Protein AF-A0A7J3S9F3-F1 (afdb_monomer_lite)

Radius of gyration: 31.84 Å; chains: 1; bounding box: 98×36×83 Å

Foldseek 3Di:
DDPVVVVVVVVVVVVVVVVVCCVVPVCCQVPLQVVLLVVLVPDDQDFDLVVLLVLLVCCQDPGSSVNNSLNSLLVLLVVLLVVLLVVLLVVLLVVLVVLLVVQLPDQDDLLLLLLQQLQVVLCVVQVVVVVVDDPPPPPPDDDPSRVSSVVSSVVCSVVSVVSSVVRVPSVVRSVVSVVLSVVVSVCVVVVHPDDPVVPPGPSSVVSCVVVPVRDRDDRDPSVVLSVLLSVCCNPPNDSVLSSLQSLLSHPDPCNSVSVVVSSVVSVVVVD

Structure (mmCIF, N/CA/C/O backbone):
data_AF-A0A7J3S9F3-F1
#
_entry.id   AF-A0A7J3S9F3-F1
#
loop_
_atom_site.group_PDB
_atom_site.id
_atom_site.type_symbol
_atom_site.label_atom_id
_atom_site.label_alt_id
_atom_site.label_comp_id
_atom_site.label_asym_id
_atom_site.label_entity_id
_atom_site.label_seq_id
_atom_site.pdbx_PDB_ins_code
_atom_site.Cartn_x
_atom_site.Cartn_y
_atom_site.Cartn_z
_atom_site.occupancy
_atom_site.B_iso_or_equiv
_atom_site.auth_seq_id
_atom_site.auth_comp_id
_atom_site.auth_asym_id
_atom_site.auth_atom_id
_atom_site.pdbx_PDB_model_num
ATOM 1 N N . MET A 1 1 ? 61.342 -3.973 -39.142 1.00 57.28 1 MET A N 1
ATOM 2 C CA . MET A 1 1 ? 59.878 -4.147 -39.068 1.00 57.28 1 MET A CA 1
ATOM 3 C C . MET A 1 1 ? 59.453 -4.796 -40.369 1.00 57.28 1 MET A C 1
ATOM 5 O O . MET A 1 1 ? 59.611 -4.178 -41.417 1.00 57.28 1 MET A O 1
ATOM 9 N N . ASN A 1 2 ? 59.103 -6.080 -40.327 1.00 72.69 2 ASN A N 1
ATOM 10 C CA . ASN A 1 2 ? 58.886 -6.876 -41.535 1.00 72.69 2 ASN A CA 1
ATOM 11 C C . ASN A 1 2 ? 57.510 -6.549 -42.128 1.00 72.69 2 ASN A C 1
ATOM 13 O O . ASN A 1 2 ? 56.527 -6.462 -41.398 1.00 72.69 2 ASN A O 1
ATOM 17 N N . ILE A 1 3 ? 57.411 -6.403 -43.452 1.00 71.81 3 ILE A N 1
ATOM 18 C CA . ILE A 1 3 ? 56.139 -6.113 -44.148 1.00 71.81 3 ILE A CA 1
ATOM 19 C C . ILE A 1 3 ? 55.057 -7.150 -43.781 1.00 71.81 3 ILE A C 1
ATOM 21 O O . ILE A 1 3 ? 53.885 -6.809 -43.641 1.00 71.81 3 ILE A O 1
ATOM 25 N N . GLN A 1 4 ? 55.462 -8.398 -43.526 1.00 73.25 4 GLN A N 1
ATOM 26 C CA . GLN A 1 4 ? 54.585 -9.472 -43.051 1.00 73.25 4 GLN A CA 1
ATOM 27 C C . GLN A 1 4 ? 53.972 -9.211 -41.663 1.00 73.25 4 GLN A C 1
ATOM 29 O O . GLN A 1 4 ? 52.810 -9.545 -41.451 1.00 73.25 4 GLN A O 1
ATOM 34 N N . GLU A 1 5 ? 54.700 -8.580 -40.737 1.00 72.44 5 GLU A N 1
ATOM 35 C CA . GLU A 1 5 ? 54.183 -8.243 -39.400 1.00 72.44 5 GLU A CA 1
ATOM 36 C C . GLU A 1 5 ? 53.122 -7.139 -39.485 1.00 72.44 5 GLU A C 1
ATOM 38 O O . GLU A 1 5 ? 52.083 -7.219 -38.834 1.00 72.44 5 GLU A O 1
ATOM 43 N N . ILE A 1 6 ? 53.338 -6.143 -40.350 1.00 74.88 6 ILE A N 1
ATOM 44 C CA . ILE A 1 6 ? 52.392 -5.038 -40.577 1.00 74.88 6 ILE A CA 1
ATOM 45 C C . ILE A 1 6 ? 51.094 -5.556 -41.213 1.00 74.88 6 ILE A C 1
ATOM 47 O O . ILE A 1 6 ? 49.998 -5.163 -40.800 1.00 74.88 6 ILE A O 1
ATOM 51 N N . ILE A 1 7 ? 51.204 -6.464 -42.190 1.00 80.38 7 ILE A N 1
ATOM 52 C CA . ILE A 1 7 ? 50.045 -7.093 -42.835 1.00 80.38 7 ILE A CA 1
ATOM 53 C C . ILE A 1 7 ? 49.267 -7.934 -41.821 1.00 80.38 7 ILE A C 1
ATOM 55 O O . ILE A 1 7 ? 48.052 -7.781 -41.736 1.00 80.38 7 ILE A O 1
ATOM 59 N N . LEU A 1 8 ? 49.941 -8.765 -41.018 1.00 83.94 8 LEU A N 1
ATOM 60 C CA . LEU A 1 8 ? 49.288 -9.616 -40.020 1.00 83.94 8 LEU A CA 1
ATOM 61 C C . LEU A 1 8 ? 48.533 -8.791 -38.968 1.00 83.94 8 LEU A C 1
ATOM 63 O O . LEU A 1 8 ? 47.372 -9.078 -38.689 1.00 83.94 8 LEU A O 1
ATOM 67 N N . ILE A 1 9 ? 49.154 -7.736 -38.431 1.00 83.50 9 ILE A N 1
ATOM 68 C CA . ILE A 1 9 ? 48.518 -6.841 -37.451 1.00 83.50 9 ILE A CA 1
ATOM 69 C C . ILE A 1 9 ? 47.287 -6.157 -38.058 1.00 83.50 9 ILE A C 1
ATOM 71 O O . ILE A 1 9 ? 46.238 -6.083 -37.416 1.00 83.50 9 ILE A O 1
ATOM 75 N N . SER A 1 10 ? 47.387 -5.704 -39.309 1.00 81.44 10 SER A N 1
ATOM 76 C CA . SER A 1 10 ? 46.268 -5.070 -40.014 1.00 81.44 10 SER A CA 1
ATOM 77 C C . SER A 1 10 ? 45.119 -6.053 -40.243 1.00 81.44 10 SER A C 1
ATOM 79 O O . SER A 1 10 ? 43.963 -5.707 -40.018 1.00 81.44 10 SER A O 1
ATOM 81 N N . LEU A 1 11 ? 45.426 -7.297 -40.620 1.00 86.88 11 LEU A N 1
ATOM 82 C CA . LEU A 1 11 ? 44.441 -8.355 -40.859 1.00 86.88 11 LEU A CA 1
ATOM 83 C C . LEU A 1 11 ? 43.731 -8.774 -39.567 1.00 86.88 11 LEU A C 1
ATOM 85 O O . LEU A 1 11 ? 42.512 -8.937 -39.565 1.00 86.88 11 LEU A O 1
ATOM 89 N N . VAL A 1 12 ? 44.467 -8.882 -38.457 1.00 86.31 12 VAL A N 1
ATOM 90 C CA . VAL A 1 12 ? 43.897 -9.149 -37.128 1.00 86.31 12 VAL A CA 1
ATOM 91 C C . VAL A 1 12 ? 42.995 -7.996 -36.689 1.00 86.31 12 VAL A C 1
ATOM 93 O O . VAL A 1 12 ? 41.853 -8.240 -36.311 1.00 86.31 12 VAL A O 1
ATOM 96 N N . SER A 1 13 ? 43.453 -6.746 -36.803 1.00 85.56 13 SER A N 1
ATOM 97 C CA . SER A 1 13 ? 42.652 -5.561 -36.457 1.00 85.56 13 SER A CA 1
ATOM 98 C C . SER A 1 13 ? 41.355 -5.484 -37.271 1.00 85.56 13 SER A C 1
ATOM 100 O O . SER A 1 13 ? 40.272 -5.281 -36.720 1.00 85.56 13 SER A O 1
ATOM 102 N N . LEU A 1 14 ? 41.440 -5.737 -38.579 1.00 88.06 14 LEU A N 1
ATOM 103 C CA . LEU A 1 14 ? 40.296 -5.707 -39.488 1.00 88.06 14 LEU A CA 1
ATOM 104 C C . LEU A 1 14 ? 39.321 -6.861 -39.203 1.00 88.06 14 LEU A C 1
ATOM 106 O O . LEU A 1 14 ? 38.111 -6.651 -39.181 1.00 88.06 14 LEU A O 1
ATOM 110 N N . SER A 1 15 ? 39.834 -8.050 -38.875 1.00 86.19 15 SER A N 1
ATOM 111 C CA . SER A 1 15 ? 39.018 -9.200 -38.456 1.00 86.19 15 SER A CA 1
ATOM 112 C C . SER A 1 15 ? 38.293 -8.931 -37.136 1.00 86.19 15 SER A C 1
ATOM 114 O O . SER A 1 15 ? 37.092 -9.166 -37.036 1.00 86.19 15 SER A O 1
ATOM 116 N N . VAL A 1 16 ? 38.992 -8.383 -36.135 1.00 86.75 16 VAL A N 1
ATOM 117 C CA . VAL A 1 16 ? 38.396 -7.991 -34.848 1.00 86.75 16 VAL A CA 1
ATOM 118 C C . VAL A 1 16 ? 37.341 -6.906 -35.052 1.00 86.75 16 VAL A C 1
ATOM 120 O O . VAL A 1 16 ? 36.275 -6.987 -34.452 1.00 86.75 16 VAL A O 1
ATOM 123 N N . SER A 1 17 ? 37.584 -5.933 -35.934 1.00 85.94 17 SER A N 1
ATOM 124 C CA . SER A 1 17 ? 36.614 -4.884 -36.265 1.00 85.94 17 SER A CA 1
ATOM 125 C C . SER A 1 17 ? 35.352 -5.446 -36.929 1.00 85.94 17 SER A C 1
ATOM 127 O O . SER A 1 17 ? 34.246 -5.092 -36.523 1.00 85.94 17 SER A O 1
ATOM 129 N N . ILE A 1 18 ? 35.493 -6.376 -37.881 1.00 84.88 18 ILE A N 1
ATOM 130 C CA . ILE A 1 18 ? 34.358 -7.052 -38.531 1.00 84.88 18 ILE A CA 1
ATOM 131 C C . ILE A 1 18 ? 33.569 -7.889 -37.521 1.00 84.88 18 ILE A C 1
ATOM 133 O O . ILE A 1 18 ? 32.341 -7.808 -37.484 1.00 84.88 18 ILE A O 1
ATOM 137 N N . ILE A 1 19 ? 34.256 -8.667 -36.679 1.00 85.38 19 ILE A N 1
ATOM 138 C CA . ILE A 1 19 ? 33.619 -9.476 -35.633 1.00 85.38 19 ILE A CA 1
ATOM 139 C C . ILE A 1 19 ? 32.889 -8.568 -34.641 1.00 85.38 19 ILE A C 1
ATOM 141 O O . ILE A 1 19 ? 31.734 -8.823 -34.316 1.00 85.38 19 ILE A O 1
ATOM 145 N N . PHE A 1 20 ? 33.518 -7.478 -34.204 1.00 82.81 20 PHE A N 1
ATOM 146 C CA . PHE A 1 20 ? 32.900 -6.499 -33.315 1.00 82.81 20 PHE A CA 1
ATOM 147 C C . PHE A 1 20 ? 31.665 -5.853 -33.953 1.00 82.81 20 PHE A C 1
ATOM 149 O O . PHE A 1 20 ? 30.623 -5.744 -33.314 1.00 82.81 20 PHE A O 1
ATOM 156 N N . TRP A 1 21 ? 31.740 -5.486 -35.233 1.00 81.81 21 TRP A N 1
ATOM 157 C CA . TRP A 1 21 ? 30.604 -4.939 -35.969 1.00 81.81 21 TRP A CA 1
ATOM 158 C C . TRP A 1 21 ? 29.444 -5.942 -36.070 1.00 81.81 21 TRP A C 1
ATOM 160 O O . TRP A 1 21 ? 28.303 -5.581 -35.786 1.00 81.81 21 TRP A O 1
ATOM 17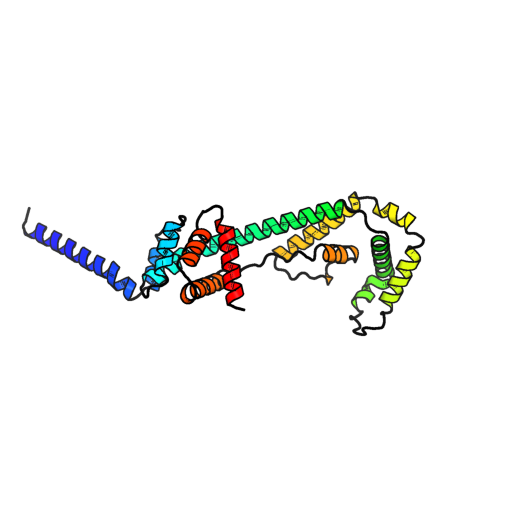0 N N . LEU A 1 22 ? 29.728 -7.213 -36.377 1.00 76.19 22 LEU A N 1
ATOM 171 C CA . LEU A 1 22 ? 28.748 -8.308 -36.368 1.00 76.19 22 LEU A CA 1
ATOM 172 C C . LEU A 1 22 ? 28.094 -8.482 -34.987 1.00 76.19 22 LEU A C 1
ATOM 174 O O . LEU A 1 22 ? 26.868 -8.557 -34.887 1.00 76.19 22 LEU A O 1
ATOM 178 N N . LEU A 1 23 ? 28.900 -8.495 -33.923 1.00 76.31 23 LEU A N 1
ATOM 179 C CA . LEU A 1 23 ? 28.426 -8.622 -32.542 1.00 76.31 23 LEU A CA 1
ATOM 180 C C . LEU A 1 23 ? 27.531 -7.443 -32.125 1.00 76.31 23 LEU A C 1
ATOM 182 O O . LEU A 1 23 ? 26.544 -7.653 -31.427 1.00 76.31 23 LEU A O 1
ATOM 186 N N . VAL A 1 24 ? 27.846 -6.216 -32.549 1.00 73.00 24 VAL A N 1
ATOM 187 C CA . VAL A 1 24 ? 27.129 -5.001 -32.120 1.00 73.00 24 VAL A CA 1
ATOM 188 C C . VAL A 1 24 ? 25.906 -4.693 -32.988 1.00 73.00 24 VAL A C 1
ATOM 190 O O . VAL A 1 24 ? 24.920 -4.162 -32.479 1.00 73.00 24 VAL A O 1
ATOM 193 N N . MET A 1 25 ? 25.936 -5.012 -34.284 1.00 71.31 25 MET A N 1
ATOM 194 C CA . MET A 1 25 ? 24.876 -4.620 -35.224 1.00 71.31 25 MET A CA 1
ATOM 195 C C . MET A 1 25 ? 23.922 -5.762 -35.575 1.00 71.31 25 MET A C 1
ATOM 197 O O . MET A 1 25 ? 22.727 -5.519 -35.729 1.00 71.31 25 MET A O 1
ATOM 201 N N . ILE A 1 26 ? 24.419 -6.997 -35.697 1.00 73.69 26 ILE A N 1
ATOM 202 C CA . ILE A 1 26 ? 23.625 -8.123 -36.215 1.00 73.69 26 ILE A CA 1
ATOM 203 C C . ILE A 1 26 ? 23.010 -8.940 -35.077 1.00 73.69 26 ILE A C 1
ATOM 205 O O . ILE A 1 26 ? 21.818 -9.244 -35.125 1.00 73.69 26 ILE A O 1
ATOM 209 N N . ILE A 1 27 ? 23.770 -9.242 -34.020 1.00 75.44 27 ILE A N 1
ATOM 210 C CA . ILE A 1 27 ? 23.250 -10.043 -32.898 1.00 75.44 27 ILE A CA 1
ATOM 211 C C . ILE A 1 27 ? 22.060 -9.375 -32.193 1.00 75.44 27 ILE A C 1
ATOM 213 O O . ILE A 1 27 ? 21.059 -10.065 -32.004 1.00 75.44 27 ILE A O 1
ATOM 217 N N . PRO A 1 28 ? 22.067 -8.066 -31.869 1.00 74.56 28 PRO A N 1
ATOM 218 C CA . PRO A 1 28 ? 20.896 -7.428 -31.267 1.00 74.56 28 PRO A CA 1
ATOM 219 C C . PRO A 1 28 ? 19.682 -7.387 -32.201 1.00 74.56 28 PRO A C 1
ATOM 221 O O . PRO A 1 28 ? 18.557 -7.317 -31.725 1.00 74.56 28 PRO A O 1
ATOM 224 N N . GLY A 1 29 ? 19.886 -7.444 -33.521 1.00 73.44 29 GLY A N 1
ATOM 225 C CA . GLY A 1 29 ? 18.797 -7.559 -34.491 1.00 73.44 29 GLY A CA 1
ATOM 226 C C . GLY A 1 29 ? 18.171 -8.957 -34.530 1.00 73.44 29 GLY A C 1
ATOM 227 O O . GLY A 1 29 ? 16.954 -9.071 -34.638 1.00 73.44 29 GLY A O 1
ATOM 228 N N . LEU A 1 30 ? 18.987 -10.011 -34.414 1.00 76.44 30 LEU A N 1
ATOM 229 C CA . LEU A 1 30 ? 18.537 -11.410 -34.458 1.00 76.44 30 LEU A CA 1
ATOM 230 C C . LEU A 1 30 ? 18.005 -11.918 -33.108 1.00 76.44 30 LEU A C 1
ATOM 232 O O . LEU A 1 30 ? 17.049 -12.688 -33.078 1.00 76.44 30 LEU A O 1
ATOM 236 N N . PHE A 1 31 ? 18.600 -11.469 -32.000 1.00 79.88 31 PHE A N 1
ATOM 237 C CA . PHE A 1 31 ? 18.271 -11.877 -30.629 1.00 79.88 31 PHE A CA 1
ATOM 238 C C . PHE A 1 31 ? 18.079 -10.646 -29.727 1.00 79.88 31 PHE A C 1
ATOM 240 O O . PHE A 1 31 ? 18.867 -10.396 -28.807 1.00 79.88 31 PHE A O 1
ATOM 247 N N . PRO A 1 32 ? 17.055 -9.816 -30.001 1.00 78.88 32 PRO A N 1
ATOM 248 C CA . PRO A 1 32 ? 16.896 -8.516 -29.356 1.00 78.88 32 PRO A CA 1
ATOM 249 C C . PRO A 1 32 ? 16.637 -8.608 -27.850 1.00 78.88 32 PRO A C 1
ATOM 251 O O . PRO A 1 32 ? 17.067 -7.726 -27.110 1.00 78.88 32 PRO A O 1
ATOM 254 N N . ARG A 1 33 ? 15.969 -9.667 -27.375 1.00 79.50 33 ARG A N 1
ATOM 255 C CA . ARG A 1 33 ? 15.665 -9.854 -25.946 1.00 79.50 33 ARG A CA 1
ATOM 256 C C . ARG A 1 33 ? 16.890 -10.307 -25.160 1.00 79.50 33 ARG A C 1
ATOM 258 O O . ARG A 1 33 ? 17.160 -9.788 -24.081 1.00 79.50 33 ARG A O 1
ATOM 265 N N . GLU A 1 34 ? 17.643 -11.252 -25.704 1.00 81.19 34 GLU A N 1
ATOM 266 C CA . GLU A 1 34 ? 18.842 -11.814 -25.088 1.00 81.19 34 GLU A CA 1
ATOM 267 C C . GLU A 1 34 ? 19.957 -10.768 -25.034 1.00 81.19 34 GLU A C 1
ATOM 269 O O . GLU A 1 34 ? 20.578 -10.583 -23.987 1.00 81.19 34 GLU A O 1
ATOM 274 N N . ALA A 1 35 ? 20.155 -10.023 -26.129 1.00 78.44 35 ALA A N 1
ATOM 275 C CA . ALA A 1 35 ? 21.104 -8.916 -26.176 1.00 78.44 35 ALA A CA 1
ATOM 276 C C . ALA A 1 35 ? 20.717 -7.794 -25.199 1.00 78.44 35 ALA A C 1
ATOM 278 O O . ALA A 1 35 ? 21.578 -7.281 -24.487 1.00 78.44 35 ALA A O 1
ATOM 279 N N . ALA A 1 36 ? 19.428 -7.444 -25.120 1.00 80.31 36 ALA A N 1
ATOM 280 C CA . ALA A 1 36 ? 18.924 -6.457 -24.169 1.00 80.31 36 ALA A CA 1
ATOM 281 C C . ALA A 1 36 ? 19.193 -6.858 -22.714 1.00 80.31 36 ALA A C 1
ATOM 283 O O . ALA A 1 36 ? 19.744 -6.056 -21.966 1.00 80.31 36 ALA A O 1
ATOM 284 N N . ARG A 1 37 ? 18.867 -8.101 -22.339 1.00 80.62 37 ARG A N 1
ATOM 285 C CA . ARG A 1 37 ? 19.085 -8.621 -20.982 1.00 80.62 37 ARG A CA 1
ATOM 286 C C . ARG A 1 37 ? 20.568 -8.671 -20.608 1.00 80.62 37 ARG A C 1
ATOM 288 O O . ARG A 1 37 ? 20.934 -8.377 -19.475 1.00 80.62 37 ARG A O 1
ATOM 295 N N . LEU A 1 38 ? 21.429 -9.059 -21.547 1.00 79.50 38 LEU A N 1
ATOM 296 C CA . LEU A 1 38 ? 22.869 -9.119 -21.300 1.00 79.50 38 LEU A CA 1
ATOM 297 C C . LEU A 1 38 ? 23.461 -7.713 -21.152 1.00 79.50 38 LEU A C 1
ATOM 299 O O . LEU A 1 38 ? 24.257 -7.477 -20.253 1.00 79.50 38 LEU A O 1
ATOM 303 N N . LEU A 1 39 ? 23.048 -6.764 -21.995 1.00 78.81 39 LEU A N 1
ATOM 304 C CA . LEU A 1 39 ? 23.514 -5.379 -21.921 1.00 78.81 39 LEU A CA 1
ATOM 305 C C . LEU A 1 39 ? 22.970 -4.631 -20.700 1.00 78.81 39 LEU A C 1
ATOM 307 O O . LEU A 1 39 ? 23.687 -3.794 -20.153 1.00 78.81 39 LEU A O 1
ATOM 311 N N . SER A 1 40 ? 21.735 -4.909 -20.272 1.00 78.94 40 SER A N 1
ATOM 312 C CA . SER A 1 40 ? 21.166 -4.290 -19.072 1.00 78.94 40 SER A CA 1
ATOM 313 C C . SER A 1 40 ? 21.928 -4.702 -17.816 1.00 78.94 40 SER A C 1
ATOM 315 O O . SER A 1 40 ? 22.181 -3.852 -16.976 1.00 78.94 40 SER A O 1
ATOM 317 N N . TYR A 1 41 ? 22.397 -5.952 -17.743 1.00 76.12 41 TYR A N 1
ATOM 318 C CA . TYR A 1 41 ? 23.185 -6.460 -16.616 1.00 76.12 41 TYR A CA 1
ATOM 319 C C . TYR A 1 41 ? 24.475 -5.664 -16.345 1.00 76.12 41 TYR A C 1
ATOM 321 O O . TYR A 1 41 ? 24.903 -5.540 -15.202 1.00 76.12 41 TYR A O 1
ATOM 329 N N . PHE A 1 42 ? 25.109 -5.114 -17.386 1.00 74.31 42 PHE A N 1
ATOM 330 C CA . PHE A 1 42 ? 26.349 -4.337 -17.250 1.00 74.31 42 PHE A CA 1
ATOM 331 C C . PHE A 1 42 ? 26.121 -2.836 -17.064 1.00 74.31 42 PHE A C 1
ATOM 333 O O . PHE A 1 42 ? 27.084 -2.087 -16.879 1.00 74.31 42 PHE A O 1
ATOM 340 N N . LYS A 1 43 ? 24.875 -2.369 -17.152 1.00 76.94 43 LYS A N 1
ATOM 341 C CA . LYS A 1 43 ? 24.545 -0.959 -16.976 1.00 76.94 43 LYS A CA 1
ATOM 342 C C . LYS A 1 43 ? 24.108 -0.692 -15.544 1.00 76.94 43 LYS A C 1
ATOM 344 O O . LYS A 1 43 ? 23.400 -1.482 -14.936 1.00 76.94 43 LYS A O 1
ATOM 349 N N . ARG A 1 44 ? 24.517 0.467 -15.028 1.00 81.31 44 ARG A N 1
ATOM 350 C CA . ARG A 1 44 ? 23.968 1.000 -13.782 1.00 81.31 44 ARG A CA 1
ATOM 351 C C . ARG A 1 44 ? 22.493 1.343 -13.990 1.00 81.31 44 ARG A C 1
ATOM 353 O O . ARG A 1 44 ? 22.110 1.782 -15.076 1.00 81.31 44 ARG A O 1
ATOM 360 N N . GLU A 1 45 ? 21.699 1.181 -12.939 1.00 81.31 45 GLU A N 1
ATOM 361 C CA . GLU A 1 45 ? 20.325 1.665 -12.926 1.00 81.31 45 GLU A CA 1
ATOM 362 C C . GLU A 1 45 ? 20.265 3.189 -13.128 1.00 81.31 45 GLU A C 1
ATOM 364 O O . GLU A 1 45 ? 21.008 3.928 -12.471 1.00 81.31 45 GLU A O 1
ATOM 369 N N . PRO A 1 46 ? 19.397 3.674 -14.030 1.00 84.31 46 PRO A N 1
ATOM 370 C CA . PRO A 1 46 ? 19.282 5.096 -14.303 1.00 84.31 46 PRO A CA 1
ATOM 371 C C . PRO A 1 46 ? 18.575 5.807 -13.141 1.00 84.31 46 PRO A C 1
ATOM 373 O O . PRO A 1 46 ? 17.522 5.374 -12.667 1.00 84.31 46 PRO A O 1
ATOM 376 N N . GLU A 1 47 ? 19.136 6.932 -12.700 1.00 85.50 47 GLU A N 1
ATOM 377 C CA . GLU A 1 47 ? 18.592 7.729 -11.589 1.00 85.50 47 GLU A CA 1
ATOM 378 C C . GLU A 1 47 ? 18.133 9.122 -12.022 1.00 85.50 47 GLU A C 1
ATOM 380 O O . GLU A 1 47 ? 17.215 9.675 -11.413 1.00 85.50 47 GLU A O 1
ATOM 385 N N . ASP A 1 48 ? 18.752 9.683 -13.062 1.00 88.94 48 ASP A N 1
ATOM 386 C CA . ASP A 1 48 ? 18.462 11.028 -13.542 1.00 88.94 48 ASP A CA 1
ATOM 387 C C . ASP A 1 48 ? 17.190 11.052 -14.417 1.00 88.94 48 ASP A C 1
ATOM 389 O O . ASP A 1 48 ? 17.044 10.220 -15.318 1.00 88.94 48 ASP A O 1
ATOM 393 N N . PRO A 1 49 ? 16.260 12.006 -14.207 1.00 87.75 49 PRO A N 1
ATOM 394 C CA . PRO A 1 49 ? 15.046 12.101 -15.011 1.00 87.75 49 PRO A CA 1
ATOM 395 C C . PRO A 1 49 ? 15.299 12.229 -16.521 1.00 87.75 49 PRO A C 1
ATOM 397 O O . PRO A 1 49 ? 14.534 11.671 -17.303 1.00 87.75 49 PRO A O 1
ATOM 400 N N . PHE A 1 50 ? 16.346 12.932 -16.965 1.00 87.88 50 PHE A N 1
ATOM 401 C CA . PHE A 1 50 ? 16.625 13.087 -18.397 1.00 87.88 50 PHE A CA 1
ATOM 402 C C . PHE A 1 50 ? 17.231 11.818 -18.997 1.00 87.88 50 PHE A C 1
ATOM 404 O O . PHE A 1 50 ? 16.890 11.450 -20.124 1.00 87.88 50 PHE A O 1
ATOM 411 N N . GLU A 1 51 ? 18.075 11.111 -18.241 1.00 88.31 51 GLU A N 1
ATOM 412 C CA . GLU A 1 51 ? 18.560 9.782 -18.626 1.00 88.31 51 GLU A CA 1
ATOM 413 C C . GLU A 1 51 ? 17.393 8.800 -18.792 1.00 88.31 51 GLU A C 1
ATOM 415 O O . GLU A 1 51 ? 17.271 8.138 -19.827 1.00 88.31 51 GLU A O 1
ATOM 420 N N . ILE A 1 52 ? 16.481 8.759 -17.819 1.00 89.81 52 ILE A N 1
ATOM 421 C CA . ILE A 1 52 ? 15.303 7.890 -17.870 1.00 89.81 52 ILE A CA 1
ATOM 422 C C . ILE A 1 52 ? 14.381 8.287 -19.028 1.00 89.81 52 ILE A C 1
ATOM 424 O O . ILE A 1 52 ? 13.908 7.411 -19.750 1.00 89.81 52 ILE A O 1
ATOM 428 N N . ALA A 1 53 ? 14.155 9.583 -19.263 1.00 87.31 53 ALA A N 1
ATOM 429 C CA . ALA A 1 53 ? 13.358 10.060 -20.394 1.00 87.31 53 ALA A CA 1
ATOM 430 C C . ALA A 1 53 ? 13.969 9.640 -21.742 1.00 87.31 53 ALA A C 1
ATOM 432 O O . ALA A 1 53 ? 13.256 9.194 -22.644 1.00 87.31 53 ALA A O 1
ATOM 433 N N . SER A 1 54 ? 15.298 9.712 -21.866 1.00 86.88 54 SER A N 1
ATOM 434 C CA . SER A 1 54 ? 16.025 9.222 -23.040 1.00 86.88 54 SER A CA 1
ATOM 435 C C . SER A 1 54 ? 15.811 7.721 -23.245 1.00 86.88 54 SER A C 1
ATOM 437 O O . SER A 1 54 ? 15.509 7.293 -24.361 1.00 86.88 54 SER A O 1
ATOM 439 N N . ILE A 1 55 ? 15.871 6.921 -22.175 1.00 87.31 55 ILE A N 1
ATOM 440 C CA . ILE A 1 55 ? 15.596 5.477 -22.229 1.00 87.31 55 ILE A CA 1
ATOM 441 C C . ILE A 1 55 ? 14.141 5.210 -22.647 1.00 87.31 55 ILE A C 1
ATOM 443 O O . ILE A 1 55 ? 13.895 4.414 -23.553 1.00 87.31 55 ILE A O 1
ATOM 447 N N . LEU A 1 56 ? 13.183 5.914 -22.043 1.00 87.06 56 LEU A N 1
ATOM 448 C CA . LEU A 1 56 ? 11.754 5.806 -22.346 1.00 87.06 56 LEU A CA 1
ATOM 449 C C . LEU A 1 56 ? 11.429 6.157 -23.804 1.00 87.06 56 LEU A C 1
ATOM 451 O O . LEU A 1 56 ? 10.556 5.527 -24.398 1.00 87.06 56 LEU A O 1
ATOM 455 N N . SER A 1 57 ? 12.164 7.087 -24.421 1.00 84.81 57 SER A N 1
ATOM 456 C CA . SER A 1 57 ? 11.983 7.450 -25.836 1.00 84.81 57 SER A CA 1
ATOM 457 C C . SER A 1 57 ? 12.231 6.287 -26.813 1.00 84.81 57 SER A C 1
ATOM 459 O O . SER A 1 57 ? 11.774 6.323 -27.959 1.00 84.81 57 SER A O 1
ATOM 461 N N . TYR A 1 58 ? 12.933 5.233 -26.379 1.00 84.50 58 TYR A N 1
ATOM 462 C CA . TYR A 1 58 ? 13.139 4.027 -27.181 1.00 84.50 58 TYR A CA 1
ATOM 463 C C . TYR A 1 58 ? 11.951 3.058 -27.143 1.00 84.50 58 TYR A C 1
ATOM 465 O O . TYR A 1 58 ? 11.915 2.154 -27.975 1.00 84.50 58 TYR A O 1
ATOM 473 N N . LEU A 1 59 ? 10.973 3.237 -26.244 1.00 81.00 59 LEU A N 1
ATOM 474 C CA . LEU A 1 59 ? 9.806 2.351 -26.151 1.00 81.00 59 LEU A CA 1
ATOM 475 C C . LEU A 1 59 ? 8.910 2.413 -27.395 1.00 81.00 59 LEU A C 1
ATOM 477 O O . LEU A 1 59 ? 8.379 1.386 -27.802 1.00 81.00 59 LEU A O 1
ATOM 481 N N . GLY A 1 60 ? 8.789 3.586 -28.024 1.00 69.31 60 GLY A N 1
ATOM 482 C CA . GLY A 1 60 ? 7.978 3.791 -29.231 1.00 69.31 60 GLY A CA 1
ATOM 483 C C . GLY A 1 60 ? 8.668 3.420 -30.548 1.00 69.31 60 GLY A C 1
ATOM 484 O O . GLY A 1 60 ? 8.168 3.773 -31.611 1.00 69.31 60 GLY A O 1
ATOM 485 N N . ARG A 1 61 ? 9.846 2.778 -30.515 1.00 70.88 61 ARG A N 1
ATOM 486 C CA . ARG A 1 61 ? 10.594 2.398 -31.725 1.00 70.88 61 ARG A CA 1
ATOM 487 C C . ARG A 1 61 ? 10.555 0.885 -31.936 1.00 70.88 61 ARG A C 1
ATOM 489 O O . ARG A 1 61 ? 10.870 0.134 -31.019 1.00 70.88 61 ARG A O 1
ATOM 496 N N . ASP A 1 62 ? 10.312 0.442 -33.168 1.00 67.00 62 ASP A N 1
ATOM 497 C CA . ASP A 1 62 ? 10.428 -0.970 -33.570 1.00 67.00 62 ASP A CA 1
ATOM 498 C C . ASP A 1 62 ? 11.895 -1.373 -33.769 1.00 67.00 62 ASP A C 1
ATOM 500 O O . ASP A 1 62 ? 12.370 -1.650 -34.870 1.00 67.00 62 ASP A O 1
ATOM 504 N N . ASN A 1 63 ? 12.670 -1.339 -32.687 1.00 74.56 63 ASN A N 1
ATOM 505 C CA . ASN A 1 63 ? 14.063 -1.757 -32.696 1.00 74.56 63 ASN A CA 1
ATOM 506 C C . ASN A 1 63 ? 14.432 -2.515 -31.417 1.00 74.56 63 ASN A C 1
ATOM 508 O O . ASN A 1 63 ? 13.734 -2.481 -30.407 1.00 74.56 63 ASN A O 1
ATOM 512 N N . TRP A 1 64 ? 15.589 -3.174 -31.439 1.00 79.00 64 TRP A N 1
ATOM 513 C CA . TRP A 1 64 ? 16.107 -3.909 -30.283 1.00 79.00 64 TRP A CA 1
ATOM 514 C C . TRP A 1 64 ? 16.295 -3.026 -29.033 1.00 79.00 64 TRP A C 1
ATOM 516 O O . TRP A 1 64 ? 16.259 -3.525 -27.908 1.00 79.00 64 TRP A O 1
ATOM 526 N N . ARG A 1 65 ? 16.442 -1.701 -29.206 1.00 82.00 65 ARG A N 1
ATOM 527 C CA . ARG A 1 65 ? 16.588 -0.747 -28.095 1.00 82.00 65 ARG A CA 1
ATOM 528 C C . ARG A 1 65 ? 15.311 -0.625 -27.267 1.00 82.00 65 ARG A C 1
ATOM 530 O O . ARG A 1 65 ? 15.420 -0.310 -26.087 1.00 82.00 65 ARG A O 1
ATOM 537 N N . ARG A 1 66 ? 14.137 -0.938 -27.831 1.00 85.38 66 ARG A N 1
ATOM 538 C CA . ARG A 1 66 ? 12.882 -1.075 -27.074 1.00 85.38 66 ARG A CA 1
ATOM 539 C C . ARG A 1 66 ? 13.005 -2.141 -25.988 1.00 85.38 66 ARG A C 1
ATOM 541 O O . ARG A 1 66 ? 12.671 -1.882 -24.839 1.00 85.38 66 ARG A O 1
ATOM 548 N N . PHE A 1 67 ? 13.542 -3.314 -26.323 1.00 83.38 67 PHE A N 1
ATOM 549 C CA . PHE A 1 67 ? 13.744 -4.393 -25.350 1.00 83.38 67 PHE A CA 1
ATOM 550 C C . PHE A 1 67 ? 14.786 -4.020 -24.296 1.00 83.38 67 PHE A C 1
ATOM 552 O O . PHE A 1 67 ? 14.590 -4.308 -23.119 1.00 83.38 67 PHE A O 1
ATOM 559 N N . LEU A 1 68 ? 15.854 -3.321 -24.696 1.00 83.50 68 LEU A N 1
ATOM 560 C CA . LEU A 1 68 ? 16.843 -2.801 -23.751 1.00 83.50 68 LEU A CA 1
ATOM 561 C C . LEU A 1 68 ? 16.219 -1.793 -22.776 1.00 83.50 68 LEU A C 1
ATOM 563 O O . LEU A 1 68 ? 16.493 -1.861 -21.583 1.00 83.50 68 LEU A O 1
ATOM 567 N N . ALA A 1 69 ? 15.370 -0.884 -23.261 1.00 86.94 69 ALA A N 1
ATOM 568 C CA . ALA A 1 69 ? 14.673 0.080 -22.414 1.00 86.94 69 ALA A CA 1
ATOM 569 C C . ALA A 1 69 ? 13.733 -0.604 -21.413 1.00 86.94 69 ALA A C 1
ATOM 571 O O . ALA A 1 69 ? 13.712 -0.229 -20.244 1.00 86.94 69 ALA A O 1
ATOM 572 N N . ILE A 1 70 ? 13.006 -1.637 -21.848 1.00 88.81 70 ILE A N 1
ATOM 573 C CA . ILE A 1 70 ? 12.153 -2.443 -20.967 1.00 88.81 70 ILE A CA 1
ATOM 574 C C . ILE A 1 70 ? 12.990 -3.103 -19.862 1.00 88.81 70 ILE A C 1
ATOM 576 O O . ILE A 1 70 ? 12.672 -2.963 -18.687 1.00 88.81 70 ILE A O 1
ATOM 580 N N . GLU A 1 71 ? 14.083 -3.790 -20.196 1.00 87.88 71 GLU A N 1
ATOM 581 C CA . GLU A 1 71 ? 14.888 -4.469 -19.169 1.00 87.88 71 GLU A CA 1
ATOM 582 C C . GLU A 1 71 ? 15.558 -3.473 -18.202 1.00 87.88 71 GLU A C 1
ATOM 584 O O . GLU A 1 71 ? 15.525 -3.693 -16.994 1.00 87.88 71 GLU A O 1
ATOM 589 N N . LEU A 1 72 ? 16.071 -2.335 -18.691 1.00 87.62 72 LEU A N 1
ATOM 590 C CA . LEU A 1 72 ? 16.697 -1.305 -17.844 1.00 87.62 72 LEU A CA 1
ATOM 591 C C . LEU A 1 72 ? 15.725 -0.643 -16.858 1.00 87.62 72 LEU A C 1
ATOM 593 O O . LEU A 1 72 ? 16.117 -0.272 -15.756 1.00 87.62 72 LEU A O 1
ATOM 597 N N . LEU A 1 73 ? 14.465 -0.454 -17.253 1.00 89.50 73 LEU A N 1
ATOM 598 C CA . LEU A 1 73 ? 13.477 0.233 -16.417 1.00 89.50 73 LEU A CA 1
ATOM 599 C C . LEU A 1 73 ? 12.746 -0.710 -15.462 1.00 89.50 73 LEU A C 1
ATOM 601 O O . LEU A 1 73 ? 12.097 -0.241 -14.530 1.00 89.50 73 LEU A O 1
ATOM 605 N N . LYS A 1 74 ? 12.820 -2.022 -15.688 1.00 89.75 74 LYS A N 1
ATOM 606 C CA . LYS A 1 74 ? 12.069 -3.024 -14.929 1.00 89.75 74 LYS A CA 1
ATOM 607 C C . LYS A 1 74 ? 12.496 -3.101 -13.468 1.00 89.75 74 LYS A C 1
ATOM 609 O O . LYS A 1 74 ? 11.637 -3.086 -12.585 1.00 89.75 74 LYS A O 1
ATOM 614 N N . GLU A 1 75 ? 13.799 -3.193 -13.215 1.00 87.12 75 GLU A N 1
ATOM 615 C CA . GLU A 1 75 ? 14.340 -3.244 -11.851 1.00 87.12 75 GLU A CA 1
ATOM 616 C C . GLU A 1 75 ? 14.025 -1.940 -11.125 1.00 87.12 75 GLU A C 1
ATOM 618 O O . GLU A 1 75 ? 13.359 -1.965 -10.087 1.00 87.12 75 GLU A O 1
ATOM 623 N N . ARG A 1 76 ? 14.310 -0.806 -11.774 1.00 90.31 76 ARG A N 1
ATOM 624 C CA . ARG A 1 76 ? 14.022 0.519 -11.229 1.00 90.31 76 ARG A CA 1
ATOM 625 C C . ARG A 1 76 ? 12.545 0.735 -10.900 1.00 90.31 76 ARG A C 1
ATOM 627 O O . ARG A 1 76 ? 12.205 1.264 -9.843 1.00 90.31 76 ARG A O 1
ATOM 634 N N . PHE A 1 77 ? 11.646 0.311 -11.786 1.00 92.38 77 PHE A N 1
ATOM 635 C CA . PHE A 1 77 ? 10.206 0.357 -11.541 1.00 92.38 77 PHE A CA 1
ATOM 636 C C . PHE A 1 77 ? 9.818 -0.507 -10.339 1.00 92.38 77 PHE A C 1
ATOM 638 O O . PHE A 1 77 ? 9.056 -0.067 -9.481 1.00 92.38 77 PHE A O 1
ATOM 645 N N . SER A 1 78 ? 10.363 -1.721 -10.247 1.00 91.19 78 SER A N 1
ATOM 646 C CA . SER A 1 78 ? 10.111 -2.623 -9.123 1.00 91.19 78 SER A CA 1
ATOM 647 C C . SER A 1 78 ? 10.574 -2.031 -7.791 1.00 91.19 78 SER A C 1
ATOM 649 O O . SER A 1 78 ? 9.835 -2.097 -6.807 1.00 91.19 78 SER A O 1
ATOM 651 N N . GLU A 1 79 ? 11.759 -1.423 -7.743 1.00 91.31 79 GLU A N 1
ATOM 652 C CA . GLU A 1 79 ? 12.235 -0.709 -6.555 1.00 91.31 79 GLU A CA 1
ATOM 653 C C . GLU A 1 79 ? 11.300 0.437 -6.174 1.00 91.31 79 GLU A C 1
ATOM 655 O O . GLU A 1 79 ? 10.842 0.520 -5.035 1.00 91.31 79 GLU A O 1
ATOM 660 N N . LYS A 1 80 ? 10.929 1.270 -7.147 1.00 93.06 80 LYS A N 1
ATOM 661 C CA . LYS A 1 80 ? 10.060 2.427 -6.927 1.00 93.06 80 LYS A CA 1
ATOM 662 C C . LYS A 1 80 ? 8.658 2.047 -6.457 1.00 93.06 80 LYS A C 1
ATOM 664 O O . LYS A 1 80 ? 8.088 2.730 -5.606 1.00 93.06 80 LYS A O 1
ATOM 669 N N . VAL A 1 81 ? 8.109 0.936 -6.945 1.00 92.56 81 VAL A N 1
ATOM 670 C CA . VAL A 1 81 ? 6.841 0.387 -6.441 1.00 92.56 81 VAL A CA 1
ATOM 671 C C . VAL A 1 81 ? 6.982 -0.067 -4.989 1.00 92.56 81 VAL A C 1
ATOM 673 O O . VAL A 1 81 ? 6.117 0.261 -4.180 1.00 92.56 81 VAL A O 1
ATOM 676 N N . LYS A 1 82 ? 8.074 -0.750 -4.620 1.00 90.56 82 LYS A N 1
ATOM 677 C CA . LYS A 1 82 ? 8.324 -1.140 -3.220 1.00 90.56 82 LYS A CA 1
ATOM 678 C C . LYS A 1 82 ? 8.476 0.075 -2.304 1.00 90.56 82 LYS A C 1
ATOM 680 O O . LYS A 1 82 ? 7.919 0.079 -1.209 1.00 90.56 82 LYS A O 1
ATOM 685 N N . GLU A 1 83 ? 9.185 1.113 -2.747 1.00 92.06 83 GLU A N 1
ATOM 686 C CA . GLU A 1 83 ? 9.290 2.383 -2.017 1.00 92.06 83 GLU A CA 1
ATOM 687 C C . GLU A 1 83 ? 7.909 3.026 -1.813 1.00 92.06 83 GLU A C 1
ATOM 689 O O . GLU A 1 83 ? 7.574 3.449 -0.704 1.00 92.06 83 GLU A O 1
ATOM 694 N N . LEU A 1 84 ? 7.077 3.061 -2.862 1.00 91.50 84 LEU A N 1
ATOM 695 C CA . LEU A 1 84 ? 5.719 3.599 -2.787 1.00 91.50 84 LEU A CA 1
ATOM 696 C C . LEU A 1 84 ? 4.843 2.806 -1.811 1.00 91.50 84 LEU A C 1
ATOM 698 O O . LEU A 1 84 ? 4.135 3.408 -1.003 1.00 91.50 84 LEU A O 1
ATOM 702 N N . GLU A 1 85 ? 4.890 1.475 -1.870 1.00 88.75 85 GLU A N 1
ATOM 703 C CA . GLU A 1 85 ? 4.182 0.601 -0.933 1.00 88.75 85 GLU A CA 1
ATOM 704 C C . GLU A 1 85 ? 4.646 0.832 0.505 1.00 88.75 85 GLU A C 1
ATOM 706 O O . GLU A 1 85 ? 3.805 0.974 1.393 1.00 88.75 85 GLU A O 1
ATOM 711 N N . SER A 1 86 ? 5.960 0.931 0.735 1.00 88.81 86 SER A N 1
ATOM 712 C CA . SER A 1 86 ? 6.525 1.216 2.058 1.00 88.81 86 SER A CA 1
ATOM 713 C C . SER A 1 86 ? 6.013 2.548 2.596 1.00 88.81 86 SER A C 1
ATOM 715 O O . SER A 1 86 ? 5.492 2.598 3.709 1.00 88.81 86 SER A O 1
ATOM 717 N N . ARG A 1 87 ? 6.053 3.611 1.781 1.00 89.62 87 ARG A N 1
ATOM 718 C CA . ARG A 1 87 ? 5.542 4.931 2.169 1.00 89.62 87 ARG A CA 1
ATOM 719 C C . ARG A 1 87 ? 4.058 4.883 2.529 1.00 89.62 87 ARG A C 1
ATOM 721 O O . ARG A 1 87 ? 3.672 5.375 3.585 1.00 89.62 87 ARG A O 1
ATOM 728 N N . LYS A 1 88 ? 3.228 4.250 1.693 1.00 86.62 88 LYS A N 1
ATOM 729 C CA . LYS A 1 88 ? 1.791 4.092 1.974 1.00 86.62 88 LYS A CA 1
ATOM 730 C C . LYS A 1 88 ? 1.545 3.287 3.254 1.00 86.62 88 LYS A C 1
ATOM 732 O O . LYS A 1 88 ? 0.630 3.600 4.012 1.00 86.62 88 LYS A O 1
ATOM 737 N N . CYS A 1 89 ? 2.357 2.263 3.518 1.00 82.69 89 CYS A N 1
ATOM 738 C CA . CYS A 1 89 ? 2.287 1.480 4.753 1.00 82.69 89 CYS A CA 1
ATOM 739 C C . CYS A 1 89 ? 2.669 2.301 5.990 1.00 82.69 89 CYS A C 1
ATOM 741 O O . CYS A 1 89 ? 2.023 2.167 7.032 1.00 82.69 89 CYS A O 1
ATOM 743 N N . GLU A 1 90 ? 3.696 3.143 5.891 1.00 84.88 90 GLU A N 1
ATOM 744 C CA . GLU A 1 90 ? 4.106 4.045 6.968 1.00 84.88 90 GLU A CA 1
ATOM 745 C C . GLU A 1 90 ? 3.038 5.098 7.262 1.00 84.88 90 GLU A C 1
ATOM 747 O O . GLU A 1 90 ? 2.663 5.274 8.420 1.00 84.88 90 GLU A O 1
ATOM 752 N N . GLU A 1 91 ? 2.512 5.759 6.228 1.00 84.94 91 GLU A N 1
ATOM 753 C CA . GLU A 1 91 ? 1.421 6.735 6.343 1.00 84.94 91 GLU A CA 1
ATOM 754 C C . GLU A 1 91 ? 0.194 6.110 7.014 1.00 84.94 91 GLU A C 1
ATOM 756 O O . GLU A 1 91 ? -0.319 6.641 7.998 1.00 84.94 91 GLU A O 1
ATOM 761 N N . TRP A 1 92 ? -0.221 4.929 6.552 1.00 79.75 92 TRP A N 1
ATOM 762 C CA . TRP A 1 92 ? -1.341 4.199 7.140 1.00 79.75 92 TRP A CA 1
ATOM 763 C C . TRP A 1 92 ? -1.073 3.778 8.593 1.00 79.75 92 TRP A C 1
ATOM 765 O O . TRP A 1 92 ? -1.962 3.861 9.438 1.00 79.75 92 TRP A O 1
ATOM 775 N N . SER A 1 93 ? 0.159 3.376 8.920 1.00 76.75 93 SER A N 1
ATOM 776 C CA . SER A 1 93 ? 0.535 3.036 10.299 1.00 76.75 93 SER A CA 1
ATOM 777 C C . SER A 1 93 ? 0.491 4.255 11.224 1.00 76.75 93 SER A C 1
ATOM 779 O O . SER A 1 93 ? 0.029 4.142 12.358 1.00 76.75 93 SER A O 1
ATOM 781 N N . ARG A 1 94 ? 0.933 5.429 10.752 1.00 81.75 94 ARG A N 1
ATOM 782 C CA . ARG A 1 94 ? 0.841 6.690 11.509 1.00 81.75 94 ARG A CA 1
ATOM 783 C C . ARG A 1 94 ? -0.605 7.113 11.734 1.00 81.75 94 ARG A C 1
ATOM 785 O O . ARG A 1 94 ? -0.946 7.548 12.831 1.00 81.75 94 ARG A O 1
ATOM 792 N N . GLU A 1 95 ? -1.450 6.957 10.722 1.00 77.56 95 GLU A N 1
ATOM 793 C CA . GLU A 1 95 ? -2.881 7.230 10.840 1.00 77.56 95 GLU A CA 1
ATOM 794 C C . GLU A 1 95 ? -3.522 6.316 11.895 1.00 77.56 95 GLU A C 1
ATOM 796 O O . GLU A 1 95 ? -4.227 6.789 12.780 1.00 77.56 95 GLU A O 1
ATOM 801 N N . ILE A 1 96 ? -3.190 5.022 11.900 1.00 72.50 96 ILE A N 1
ATOM 802 C CA . ILE A 1 96 ? -3.641 4.079 12.935 1.00 72.50 96 ILE A CA 1
ATOM 803 C C . ILE A 1 96 ? -3.199 4.486 14.339 1.00 72.50 96 ILE A C 1
ATOM 805 O O . ILE A 1 96 ? -4.003 4.420 15.269 1.00 72.50 96 ILE A O 1
ATOM 809 N N . GLU A 1 97 ? -1.943 4.890 14.519 1.00 73.25 97 GLU A N 1
ATOM 810 C CA . GLU A 1 97 ? -1.462 5.356 15.824 1.00 73.25 97 GLU A CA 1
ATOM 811 C C . GLU A 1 97 ? -2.135 6.672 16.237 1.00 73.25 97 GLU A C 1
ATOM 813 O O . GLU A 1 97 ? -2.463 6.855 17.404 1.00 73.25 97 GLU A O 1
ATOM 818 N N . THR A 1 98 ? -2.465 7.547 15.290 1.00 74.00 98 THR A N 1
ATOM 819 C CA . THR A 1 98 ? -3.240 8.762 15.580 1.00 74.00 98 THR A CA 1
ATOM 820 C C . THR A 1 98 ? -4.656 8.408 16.040 1.00 74.00 98 THR A C 1
ATOM 822 O O . THR A 1 98 ? -5.132 8.918 17.055 1.00 74.00 98 THR A O 1
ATOM 825 N N . GLN A 1 99 ? -5.314 7.463 15.361 1.00 71.12 99 GLN A N 1
ATOM 826 C CA . GLN A 1 99 ? -6.608 6.935 15.798 1.00 71.12 99 GLN A CA 1
ATOM 827 C C . GLN A 1 99 ? -6.510 6.261 17.171 1.00 71.12 99 GLN A C 1
ATOM 829 O O . GLN A 1 99 ? -7.427 6.385 17.981 1.00 71.12 99 GLN A O 1
ATOM 834 N N . LYS A 1 100 ? -5.388 5.601 17.480 1.00 69.19 100 LYS A N 1
ATOM 835 C CA . LYS A 1 100 ? -5.120 5.068 18.820 1.00 69.19 100 LYS A CA 1
ATOM 836 C C . LYS A 1 100 ? -5.133 6.155 19.871 1.00 69.19 100 LYS A C 1
ATOM 838 O O . LYS A 1 100 ? -5.857 6.029 20.849 1.00 69.19 100 LYS A O 1
ATOM 843 N N . GLU A 1 101 ? -4.357 7.212 19.667 1.00 69.81 101 GLU A N 1
ATOM 844 C CA . GLU A 1 101 ? -4.267 8.313 20.619 1.00 69.81 101 GLU A CA 1
ATOM 845 C C . GLU A 1 101 ? -5.621 9.001 20.823 1.00 69.81 101 GLU A C 1
ATOM 847 O O . GLU A 1 101 ? -5.973 9.351 21.951 1.00 69.81 101 GLU A O 1
ATOM 852 N N . LEU A 1 102 ? -6.400 9.172 19.751 1.00 68.81 102 LEU A N 1
ATOM 853 C CA . LEU A 1 102 ? -7.758 9.713 19.827 1.00 68.81 102 LEU A CA 1
ATOM 854 C C . LEU A 1 102 ? -8.693 8.792 20.618 1.00 68.81 102 LEU A C 1
ATOM 856 O O . LEU A 1 102 ? -9.457 9.271 21.454 1.00 68.81 102 LEU A O 1
ATOM 860 N N . LEU A 1 103 ? -8.618 7.478 20.389 1.00 65.81 103 LEU A N 1
ATOM 861 C CA . LEU A 1 103 ? -9.406 6.483 21.118 1.00 65.81 103 LEU A CA 1
ATOM 862 C C . LEU A 1 103 ? -9.003 6.372 22.586 1.00 65.81 103 LEU A C 1
ATOM 864 O O . LEU A 1 103 ? -9.864 6.140 23.426 1.00 65.81 103 LEU A O 1
ATOM 868 N N . GLU A 1 104 ? -7.719 6.520 22.900 1.00 65.88 104 GLU A N 1
ATOM 869 C CA . GLU A 1 104 ? -7.238 6.595 24.275 1.00 65.88 104 GLU A CA 1
ATOM 870 C C . GLU A 1 104 ? -7.853 7.824 24.958 1.00 65.88 104 GLU A C 1
ATOM 872 O O . GLU A 1 104 ? -8.511 7.691 25.983 1.00 65.88 104 GLU A O 1
ATOM 877 N N . LYS A 1 105 ? -7.738 9.012 24.350 1.00 66.88 105 LYS A N 1
ATOM 878 C CA . LYS A 1 105 ? -8.223 10.301 24.897 1.00 66.88 105 LYS A CA 1
ATOM 879 C C . LYS A 1 105 ? -9.746 10.440 24.955 1.00 66.88 105 LYS A C 1
ATOM 881 O O . LYS A 1 105 ? -10.246 11.315 25.666 1.00 66.88 105 LYS A O 1
ATOM 886 N N . ARG A 1 106 ? -10.493 9.608 24.230 1.00 68.62 106 ARG A N 1
ATOM 887 C CA . ARG A 1 106 ? -11.954 9.668 24.178 1.00 68.62 106 ARG A CA 1
ATOM 888 C C . ARG A 1 106 ? -12.582 8.992 25.398 1.00 68.62 106 ARG A C 1
ATOM 890 O O . ARG A 1 106 ? -12.347 7.820 25.669 1.00 68.62 106 ARG A O 1
ATOM 897 N N . LYS A 1 107 ? -13.489 9.707 26.068 1.00 70.38 107 LYS A N 1
ATOM 898 C CA . LYS A 1 107 ? -14.428 9.096 27.019 1.00 70.38 107 LYS A CA 1
ATOM 899 C C . LYS A 1 107 ? -15.513 8.331 26.266 1.00 70.38 107 LYS A C 1
ATOM 901 O O . LYS A 1 107 ? -16.031 8.832 25.264 1.00 70.38 107 LYS A O 1
ATOM 906 N N . LEU A 1 108 ? -15.864 7.146 26.757 1.00 72.25 108 LEU A N 1
ATOM 907 C CA . LEU A 1 108 ? -16.987 6.394 26.206 1.00 72.25 108 LEU A CA 1
ATOM 908 C C . LEU A 1 108 ? -18.306 7.112 26.473 1.00 72.25 108 LEU A C 1
ATOM 910 O O . LEU A 1 108 ? -18.498 7.730 27.523 1.00 72.25 108 LEU A O 1
ATOM 914 N N . THR A 1 109 ? -19.220 7.007 25.518 1.00 75.44 109 THR A N 1
ATOM 915 C CA . THR A 1 109 ? -20.598 7.446 25.721 1.00 75.44 109 THR A CA 1
ATOM 916 C C . THR A 1 109 ? -21.343 6.451 26.608 1.00 75.44 109 THR A C 1
ATOM 918 O O . THR A 1 109 ? -20.986 5.275 26.706 1.00 75.44 109 THR A O 1
ATOM 921 N N . ASP A 1 110 ? -22.407 6.914 27.259 1.00 79.88 110 ASP A N 1
ATOM 922 C CA . ASP A 1 110 ? -23.222 6.055 28.121 1.00 79.88 110 ASP A CA 1
ATOM 923 C C . ASP A 1 110 ? -23.810 4.872 27.337 1.00 79.88 110 ASP A C 1
ATOM 925 O O . ASP A 1 110 ? -23.822 3.747 27.826 1.00 79.88 110 ASP A O 1
ATOM 929 N N . ASP A 1 111 ? -24.206 5.089 26.081 1.00 74.06 111 ASP A N 1
ATOM 930 C CA . ASP A 1 111 ? -24.713 4.024 25.212 1.00 74.06 111 ASP A CA 1
ATOM 931 C C . ASP A 1 111 ? -23.637 2.979 24.860 1.00 74.06 111 ASP A C 1
ATOM 933 O O . ASP A 1 111 ? -23.919 1.779 24.839 1.00 74.06 111 ASP A O 1
ATOM 937 N N . GLU A 1 112 ? -22.385 3.407 24.656 1.00 72.12 112 GLU A N 1
ATOM 938 C CA . GLU A 1 112 ? -21.247 2.503 24.438 1.00 72.12 112 GLU A CA 1
ATOM 939 C C . GLU A 1 112 ? -20.985 1.635 25.672 1.00 72.12 112 GLU A C 1
ATOM 941 O O . GLU A 1 112 ? -20.832 0.417 25.555 1.00 72.12 112 GLU A O 1
ATOM 946 N N . ILE A 1 113 ? -20.984 2.242 26.861 1.00 76.12 113 ILE A N 1
ATOM 947 C CA . ILE A 1 113 ? -20.811 1.527 28.132 1.00 76.12 113 ILE A CA 1
ATOM 948 C C . ILE A 1 113 ? -21.918 0.480 28.308 1.00 76.12 113 ILE A C 1
ATOM 950 O O . ILE A 1 113 ? -21.635 -0.676 28.638 1.00 76.12 113 ILE A O 1
ATOM 954 N N . LEU A 1 114 ? -23.169 0.855 28.034 1.00 78.12 114 LEU A N 1
ATOM 955 C CA . LEU A 1 114 ? -24.314 -0.046 28.142 1.00 78.12 114 LEU A CA 1
ATOM 956 C C . LEU A 1 114 ? -24.234 -1.210 27.151 1.00 78.12 114 LEU A C 1
ATOM 958 O O . LEU A 1 114 ? -24.480 -2.352 27.540 1.00 78.12 114 LEU A O 1
ATOM 962 N N . HIS A 1 115 ? -23.833 -0.963 25.902 1.00 71.88 115 HIS A N 1
ATOM 963 C CA . HIS A 1 115 ? -23.630 -2.025 24.913 1.00 71.88 115 HIS A CA 1
ATOM 964 C C . HIS A 1 115 ? -22.511 -2.998 25.312 1.00 71.88 115 HIS A C 1
ATOM 966 O O . HIS A 1 115 ? -22.640 -4.212 25.118 1.00 71.88 115 HIS A O 1
ATOM 972 N N . ILE A 1 116 ? -21.413 -2.491 25.881 1.00 71.19 116 ILE A N 1
ATOM 973 C CA . ILE A 1 116 ? -20.293 -3.319 26.348 1.00 71.19 116 ILE A CA 1
ATOM 974 C C . ILE A 1 116 ? -20.736 -4.216 27.506 1.00 71.19 116 ILE A C 1
ATOM 976 O O . ILE A 1 116 ? -20.478 -5.423 27.491 1.00 71.19 116 ILE A O 1
ATOM 980 N N . GLU A 1 117 ? -21.424 -3.645 28.493 1.00 79.38 117 GLU A N 1
ATOM 981 C CA . GLU A 1 117 ? -21.929 -4.380 29.652 1.00 79.38 117 GLU A CA 1
ATOM 982 C C . GLU A 1 117 ? -22.983 -5.417 29.266 1.00 79.38 117 GLU A C 1
ATOM 984 O O . GLU A 1 117 ? -22.904 -6.566 29.711 1.00 79.38 117 GLU A O 1
ATOM 989 N N . ALA A 1 118 ? -23.914 -5.052 28.383 1.00 73.81 118 ALA A N 1
ATOM 990 C CA . ALA A 1 118 ? -24.915 -5.971 27.862 1.00 73.81 118 ALA A CA 1
ATOM 991 C C . ALA A 1 118 ? -24.273 -7.141 27.109 1.00 73.81 118 ALA A C 1
ATOM 993 O O . ALA A 1 118 ? -24.601 -8.300 27.364 1.00 73.81 118 ALA A O 1
ATOM 994 N N . GLY A 1 119 ? -23.282 -6.867 26.255 1.00 66.94 119 GLY A N 1
ATOM 995 C CA . GLY A 1 119 ? -22.561 -7.903 25.515 1.00 66.94 119 GLY A CA 1
ATOM 996 C C . GLY A 1 119 ? -21.755 -8.833 26.424 1.00 66.94 119 GLY A C 1
ATOM 997 O O . GLY A 1 119 ? -21.744 -10.052 26.229 1.00 66.94 119 GLY A O 1
ATOM 998 N N . ARG A 1 120 ? -21.108 -8.283 27.458 1.00 74.94 120 ARG A N 1
ATOM 999 C CA . ARG A 1 120 ? -20.345 -9.060 28.445 1.00 74.94 120 ARG A CA 1
ATOM 1000 C C . ARG A 1 120 ? -21.246 -10.006 29.235 1.00 74.94 120 ARG A C 1
ATOM 1002 O O . ARG A 1 120 ? -20.899 -11.176 29.410 1.00 74.94 120 ARG A O 1
ATOM 1009 N N . GLU A 1 121 ? -22.384 -9.508 29.697 1.00 78.38 121 GLU A N 1
ATOM 1010 C CA . GLU A 1 121 ? -23.358 -10.274 30.471 1.00 78.38 121 GLU A CA 1
ATOM 1011 C C . GLU A 1 121 ? -24.046 -11.341 29.603 1.00 78.38 121 GLU A C 1
ATOM 1013 O O . GLU A 1 121 ? -24.118 -12.504 30.002 1.00 78.38 121 GLU A O 1
ATOM 1018 N N . LEU A 1 122 ? -24.433 -11.001 28.368 1.00 76.12 122 LEU A N 1
ATOM 1019 C CA . LEU A 1 122 ? -24.990 -11.955 27.405 1.00 76.12 122 LEU A CA 1
ATOM 1020 C C . LEU A 1 122 ? -24.008 -13.101 27.117 1.00 76.12 122 LEU A C 1
ATOM 1022 O O . LEU A 1 122 ? -24.378 -14.274 27.135 1.00 76.12 122 LEU A O 1
ATOM 1026 N N . LYS A 1 123 ? -22.723 -12.784 26.920 1.00 68.75 123 LYS A N 1
ATOM 1027 C CA . LYS A 1 123 ? -21.668 -13.785 26.712 1.00 68.75 123 LYS A CA 1
ATOM 1028 C C . LYS A 1 123 ? -21.434 -14.654 27.945 1.00 68.75 123 LYS A C 1
ATOM 1030 O O . LYS A 1 123 ? -21.191 -15.851 27.800 1.00 68.75 123 LYS A O 1
ATOM 1035 N N . LYS A 1 124 ? -21.496 -14.080 29.148 1.00 80.12 124 LYS A N 1
ATOM 1036 C CA . LYS A 1 124 ? -21.395 -14.838 30.403 1.00 80.12 124 LYS A CA 1
ATOM 1037 C C . LYS A 1 124 ? -22.531 -15.858 30.523 1.00 80.12 124 LYS A C 1
ATOM 1039 O O . LYS A 1 124 ? -22.287 -16.968 30.983 1.00 80.12 124 LYS A O 1
ATOM 1044 N N . ARG A 1 125 ? -23.736 -15.495 30.072 1.00 81.38 125 ARG A N 1
ATOM 1045 C CA . ARG A 1 125 ? -24.925 -16.360 30.093 1.00 81.38 125 ARG A CA 1
ATOM 1046 C C . ARG A 1 125 ? -24.911 -17.428 28.995 1.00 81.38 125 ARG A C 1
ATOM 1048 O O . ARG A 1 125 ? -25.240 -18.575 29.268 1.00 81.38 125 ARG A O 1
ATOM 1055 N N . HIS A 1 126 ? -24.482 -17.080 27.778 1.00 75.50 126 HIS A N 1
ATOM 1056 C CA . HIS A 1 126 ? -24.743 -17.893 26.575 1.00 75.50 126 HIS A CA 1
ATOM 1057 C C . HIS A 1 126 ? -23.506 -18.234 25.730 1.00 75.50 126 HIS A C 1
ATOM 1059 O O . HIS A 1 126 ? -23.643 -18.691 24.599 1.00 75.50 126 HIS A O 1
ATOM 1065 N N . GLY A 1 127 ? -22.289 -18.022 26.238 1.00 66.88 127 GLY A N 1
ATOM 1066 C CA . GLY A 1 127 ? -21.043 -17.920 25.458 1.00 66.88 127 GLY A CA 1
ATOM 1067 C C . GLY A 1 127 ? -20.803 -18.914 24.306 1.00 66.88 127 GLY A C 1
ATOM 1068 O O . GLY A 1 127 ? -20.300 -18.500 23.263 1.00 66.88 127 GLY A O 1
ATOM 1069 N N . ASN A 1 128 ? -21.156 -20.196 24.449 1.00 63.78 128 ASN A N 1
ATOM 1070 C CA . ASN A 1 128 ? -21.013 -21.188 23.368 1.00 63.78 128 ASN A CA 1
ATOM 1071 C C . ASN A 1 128 ? -22.231 -21.259 22.430 1.00 63.78 128 ASN A C 1
ATOM 1073 O O . ASN A 1 128 ? -22.070 -21.574 21.254 1.00 63.78 128 ASN A O 1
ATOM 1077 N N . LEU A 1 129 ? -23.424 -20.932 22.930 1.00 63.28 129 LEU A N 1
ATOM 1078 C CA . LEU A 1 129 ? -24.680 -20.944 22.176 1.00 63.28 129 LEU A CA 1
ATOM 1079 C C . LEU A 1 129 ? -24.748 -19.787 21.173 1.00 63.28 129 LEU A C 1
ATOM 1081 O O . LEU A 1 129 ? -25.236 -19.979 20.067 1.00 63.28 129 LEU A O 1
ATOM 1085 N N . LEU A 1 130 ? -24.153 -18.634 21.504 1.00 60.09 130 LEU A N 1
ATOM 1086 C CA . LEU A 1 130 ? -24.090 -17.457 20.622 1.00 60.09 130 LEU A CA 1
ATOM 1087 C C . LEU A 1 130 ? -23.402 -17.730 19.270 1.00 60.09 130 LEU A C 1
ATOM 1089 O O . LEU A 1 130 ? -23.681 -17.046 18.295 1.00 60.09 130 LEU A O 1
ATOM 1093 N N . LYS A 1 131 ? -22.510 -18.729 19.185 1.00 55.19 131 LYS A N 1
ATOM 1094 C CA . LYS A 1 131 ? -21.820 -19.109 17.935 1.00 55.19 131 LYS A CA 1
ATOM 1095 C C . LYS A 1 131 ? -22.647 -20.001 17.009 1.00 55.19 131 LYS A C 1
ATOM 1097 O O . LYS A 1 131 ? -22.286 -20.149 15.847 1.00 55.19 131 LYS A O 1
ATOM 1102 N N . LEU A 1 132 ? -23.682 -20.645 17.545 1.00 54.12 132 LEU A N 1
ATOM 1103 C CA . LEU A 1 132 ? -24.550 -21.577 16.820 1.00 54.12 132 LEU A CA 1
ATOM 1104 C C . LEU A 1 132 ? -25.753 -20.868 16.189 1.00 54.12 132 LEU A C 1
ATOM 1106 O O . LEU A 1 132 ? -26.452 -21.456 15.368 1.00 54.12 132 LEU A O 1
ATOM 1110 N N . VAL A 1 133 ? -25.975 -19.604 16.550 1.00 56.34 133 VAL A N 1
ATOM 1111 C CA . VAL A 1 133 ? -27.013 -18.756 15.973 1.00 56.34 133 VAL A CA 1
ATOM 1112 C C . VAL A 1 133 ? -26.529 -18.310 14.598 1.00 56.34 133 VAL A C 1
ATOM 1114 O O . VAL A 1 133 ? -25.703 -17.406 14.472 1.00 56.34 133 VAL A O 1
ATOM 1117 N N . GLY A 1 134 ? -26.990 -18.996 13.553 1.00 52.91 134 GLY A N 1
ATOM 1118 C CA . GLY A 1 134 ? -26.878 -18.476 12.194 1.00 52.91 134 GLY A CA 1
ATOM 1119 C C . GLY A 1 134 ? -27.564 -17.114 12.119 1.00 52.91 134 GLY A C 1
ATOM 1120 O O . GLY A 1 134 ? -28.550 -16.890 12.817 1.00 52.91 134 GLY A O 1
ATOM 1121 N N . SER A 1 135 ? -27.036 -16.199 11.304 1.00 52.22 135 SER A N 1
ATOM 1122 C CA . SER A 1 135 ? -27.673 -14.907 11.055 1.00 52.22 135 SER A CA 1
ATOM 1123 C C . SER A 1 135 ? -29.053 -15.138 10.446 1.00 52.22 135 SER A C 1
ATOM 1125 O O . SER A 1 135 ? -29.185 -15.403 9.248 1.00 52.22 135 SER A O 1
ATOM 1127 N N . ASP A 1 136 ? -30.077 -15.104 11.291 1.00 46.78 136 ASP A N 1
ATOM 1128 C CA . ASP A 1 136 ? -31.447 -15.289 10.858 1.00 46.78 136 ASP A CA 1
ATOM 1129 C C . ASP A 1 136 ? -31.797 -14.125 9.922 1.00 46.78 136 ASP A C 1
ATOM 1131 O O . ASP A 1 136 ? -31.675 -12.954 10.275 1.00 46.78 136 ASP A O 1
ATOM 1135 N N . ARG A 1 137 ? -32.112 -14.436 8.661 1.00 48.66 137 ARG A N 1
ATOM 1136 C CA . ARG A 1 137 ? -32.211 -13.445 7.568 1.00 48.66 137 ARG A CA 1
ATOM 1137 C C . ARG A 1 137 ? -33.542 -12.691 7.561 1.00 48.66 137 ARG A C 1
ATOM 1139 O O . ARG A 1 137 ? -33.852 -11.988 6.597 1.00 48.66 137 ARG A O 1
ATOM 1146 N N . SER A 1 138 ? -34.346 -12.850 8.606 1.00 50.84 138 SER A N 1
ATOM 1147 C CA . SER A 1 138 ? -35.603 -12.135 8.767 1.00 50.84 138 SER A CA 1
ATOM 1148 C C . SER A 1 138 ? -35.297 -10.657 9.047 1.00 50.84 138 SER A C 1
ATOM 1150 O O . SER A 1 138 ? -34.778 -10.287 10.093 1.00 50.84 138 SER A O 1
ATOM 1152 N N . LYS A 1 139 ? -35.610 -9.783 8.084 1.00 52.22 139 LYS A N 1
ATOM 1153 C CA . LYS A 1 139 ? -35.361 -8.330 8.164 1.00 52.22 139 LYS A CA 1
ATOM 1154 C C . LYS A 1 139 ? -36.163 -7.608 9.259 1.00 52.22 139 LYS A C 1
ATOM 1156 O O . LYS A 1 139 ? -35.964 -6.410 9.438 1.00 52.22 139 LYS A O 1
ATOM 1161 N N . PHE A 1 140 ? -37.093 -8.294 9.925 1.00 50.59 140 PHE A N 1
ATOM 1162 C CA . PHE A 1 140 ? -38.150 -7.659 10.717 1.00 50.59 140 PHE A CA 1
ATOM 1163 C C . PHE A 1 140 ? -38.379 -8.274 12.103 1.00 50.59 140 PHE A C 1
ATOM 1165 O O . PHE A 1 140 ? -39.216 -7.761 12.839 1.00 50.59 140 PHE A O 1
ATOM 1172 N N . GLN A 1 141 ? -37.671 -9.342 12.476 1.00 50.38 141 GLN A N 1
ATOM 1173 C CA . GLN A 1 141 ? -37.771 -9.931 13.814 1.00 50.38 141 GLN A CA 1
ATOM 1174 C C . GLN A 1 141 ? -36.383 -10.061 14.420 1.00 50.38 141 GLN A C 1
ATOM 1176 O O . GLN A 1 141 ? -35.490 -10.638 13.799 1.00 50.38 141 GLN A O 1
ATOM 1181 N N . LEU A 1 142 ? -36.233 -9.500 15.619 1.00 53.31 142 LEU A N 1
ATOM 1182 C CA . LEU A 1 142 ? -35.045 -9.674 16.438 1.00 53.31 142 LEU A CA 1
ATOM 1183 C C . LEU A 1 142 ? -34.976 -11.134 16.882 1.00 53.31 142 LEU A C 1
ATOM 1185 O O . LEU A 1 142 ? -35.988 -11.737 17.239 1.00 53.31 142 LEU A O 1
ATOM 1189 N N . ASN A 1 143 ? -33.786 -11.718 16.865 1.00 72.50 143 ASN A N 1
ATOM 1190 C CA . ASN A 1 143 ? -33.609 -13.050 17.421 1.00 72.50 143 ASN A CA 1
ATOM 1191 C C . ASN A 1 143 ? -33.658 -12.999 18.963 1.00 72.50 143 ASN A C 1
ATOM 1193 O O . ASN A 1 143 ? -33.428 -11.961 19.585 1.00 72.50 143 ASN A O 1
ATOM 1197 N N . LYS A 1 144 ? -33.889 -14.150 19.605 1.00 77.81 144 LYS A N 1
ATOM 1198 C CA . LYS A 1 144 ? -33.982 -14.264 21.074 1.00 77.81 144 LYS A CA 1
ATOM 1199 C C . LYS A 1 144 ? -32.778 -13.661 21.821 1.00 77.81 144 LYS A C 1
ATOM 1201 O O . LYS A 1 144 ? -32.9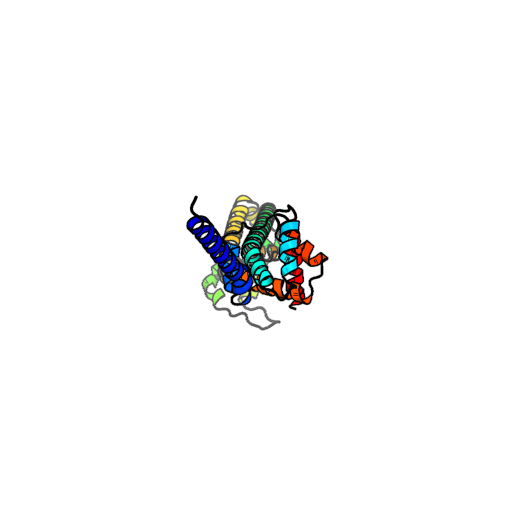26 -13.183 22.942 1.00 77.81 144 LYS A O 1
ATOM 1206 N N . TYR A 1 145 ? -31.584 -13.693 21.229 1.00 74.38 145 TYR A N 1
ATOM 1207 C CA . TYR A 1 145 ? -30.369 -13.142 21.832 1.00 74.38 145 TYR A CA 1
ATOM 1208 C C . TYR A 1 145 ? -30.252 -11.628 21.646 1.00 74.38 145 TYR A C 1
ATOM 1210 O O . TYR A 1 145 ? -29.702 -10.965 22.518 1.00 74.38 145 TYR A O 1
ATOM 1218 N N . GLU A 1 146 ? -30.775 -11.077 20.551 1.00 70.56 146 GLU A N 1
ATOM 1219 C CA . GLU A 1 146 ? -30.897 -9.633 20.329 1.00 70.56 146 GLU A CA 1
ATOM 1220 C C . GLU A 1 146 ? -31.933 -9.021 21.277 1.00 70.56 146 GLU A C 1
ATOM 1222 O O . GLU A 1 146 ? -31.656 -8.004 21.909 1.00 70.56 146 GLU A O 1
ATOM 1227 N N . GLU A 1 147 ? -33.084 -9.674 21.459 1.00 79.56 147 GLU A N 1
ATOM 1228 C CA . GLU A 1 147 ? -34.080 -9.269 22.460 1.00 79.56 147 GLU A CA 1
ATOM 1229 C C . GLU A 1 147 ? -33.499 -9.317 23.879 1.00 79.56 147 GLU A C 1
ATOM 1231 O O . GLU A 1 147 ? -33.658 -8.382 24.666 1.00 79.56 147 GLU A O 1
ATOM 1236 N N . GLU A 1 148 ? -32.770 -10.387 24.210 1.00 79.69 148 GLU A N 1
ATOM 1237 C CA . GLU A 1 148 ? -32.121 -10.513 25.512 1.00 79.69 148 GLU A CA 1
ATOM 1238 C C . GLU A 1 148 ? -30.990 -9.493 25.700 1.00 79.69 148 GLU A C 1
ATOM 1240 O O . GLU A 1 148 ? -30.832 -8.958 26.798 1.00 79.69 148 GLU A O 1
ATOM 1245 N N . PHE A 1 149 ? -30.239 -9.169 24.646 1.00 78.25 149 PHE A N 1
ATOM 1246 C CA . PHE A 1 149 ? -29.243 -8.101 24.671 1.00 78.25 149 PHE A CA 1
ATOM 1247 C C . PHE A 1 149 ? -29.885 -6.748 24.993 1.00 78.25 149 PHE A C 1
ATOM 1249 O O . PHE A 1 149 ? -29.404 -6.054 25.888 1.00 78.25 149 PHE A O 1
ATOM 1256 N N . ILE A 1 150 ? -30.979 -6.393 24.308 1.00 76.19 150 ILE A N 1
ATOM 1257 C CA . ILE A 1 150 ? -31.712 -5.140 24.547 1.00 76.19 150 ILE A CA 1
ATOM 1258 C C . ILE A 1 150 ? -32.240 -5.108 25.982 1.00 76.19 150 ILE A C 1
ATOM 1260 O O . ILE A 1 150 ? -32.017 -4.122 26.680 1.00 76.19 150 ILE A O 1
ATOM 1264 N N . ARG A 1 151 ? -32.833 -6.208 26.468 1.00 86.25 151 ARG A N 1
ATOM 1265 C CA . ARG A 1 151 ? -33.317 -6.300 27.853 1.00 86.25 151 ARG A CA 1
ATOM 1266 C C . ARG A 1 151 ? -32.198 -6.061 28.867 1.00 86.25 151 ARG A C 1
ATOM 1268 O O . ARG A 1 151 ? -32.361 -5.254 29.773 1.00 86.25 151 ARG A O 1
ATOM 1275 N N . ILE A 1 152 ? -31.051 -6.727 28.706 1.00 83.56 152 ILE A N 1
ATOM 1276 C CA . ILE A 1 152 ? -29.898 -6.537 29.601 1.00 83.56 152 ILE A CA 1
ATOM 1277 C C . ILE A 1 152 ? -29.388 -5.092 29.522 1.00 83.56 152 ILE A C 1
ATOM 1279 O O . ILE A 1 152 ? -29.037 -4.509 30.547 1.00 83.56 152 ILE A O 1
ATOM 1283 N N . ARG A 1 153 ? -29.322 -4.506 28.322 1.00 83.50 153 ARG A N 1
ATOM 1284 C CA . ARG A 1 153 ? -28.882 -3.119 28.130 1.00 83.50 153 ARG A CA 1
ATOM 1285 C C . ARG A 1 153 ? -29.794 -2.144 28.874 1.00 83.50 153 ARG A C 1
ATOM 1287 O O . ARG A 1 153 ? -29.292 -1.261 29.567 1.00 83.50 153 ARG A O 1
ATOM 1294 N N . ASP A 1 154 ? -31.103 -2.332 28.764 1.00 87.25 154 ASP A N 1
ATOM 1295 C CA . ASP A 1 154 ? -32.093 -1.476 29.410 1.00 87.25 154 ASP A CA 1
ATOM 1296 C C . ASP A 1 154 ? -32.067 -1.651 30.941 1.00 87.25 154 ASP A C 1
ATOM 1298 O O . ASP A 1 154 ? -32.051 -0.655 31.655 1.00 87.25 154 ASP A O 1
ATOM 1302 N N . GLU A 1 155 ? -31.900 -2.877 31.458 1.00 89.12 155 GLU A N 1
ATOM 1303 C CA . GLU A 1 155 ? -31.664 -3.139 32.895 1.00 89.12 155 GLU A CA 1
ATOM 1304 C C . GLU A 1 155 ? -30.391 -2.444 33.424 1.00 89.12 155 GLU A C 1
ATOM 1306 O O . GLU A 1 155 ? -30.316 -2.019 34.579 1.00 89.12 155 GLU A O 1
ATOM 1311 N N . LYS A 1 156 ? -29.346 -2.343 32.595 1.00 86.31 156 LYS A N 1
ATOM 1312 C CA . LYS A 1 156 ? -28.071 -1.705 32.961 1.00 86.31 156 LYS A CA 1
ATOM 1313 C C . LYS A 1 156 ? -28.136 -0.181 32.896 1.00 86.31 156 LYS A C 1
ATOM 1315 O O . LYS A 1 156 ? -27.312 0.471 33.541 1.00 86.31 156 LYS A O 1
ATOM 1320 N N . LYS A 1 157 ? -29.105 0.382 32.167 1.00 89.62 157 LYS A N 1
ATOM 1321 C CA . LYS A 1 157 ? -29.306 1.830 32.018 1.00 89.62 157 LYS A CA 1
ATOM 1322 C C . LYS A 1 157 ? -29.513 2.511 33.365 1.00 89.62 157 LYS A C 1
ATOM 1324 O O . LYS A 1 157 ? -28.902 3.545 33.619 1.00 89.62 157 LYS A O 1
ATOM 1329 N N . ASP A 1 158 ? -30.261 1.874 34.260 1.00 87.31 158 ASP A N 1
ATOM 1330 C CA . ASP A 1 158 ? -30.535 2.390 35.607 1.00 87.31 158 ASP A CA 1
ATOM 1331 C C . ASP A 1 158 ? -29.283 2.448 36.498 1.00 87.31 158 ASP A C 1
ATOM 1333 O O . ASP A 1 158 ? -29.264 3.136 37.516 1.00 87.31 158 ASP A O 1
ATOM 1337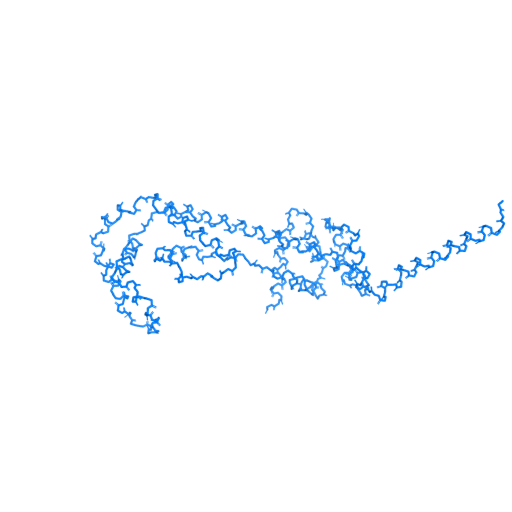 N N . ARG A 1 159 ? -28.208 1.750 36.112 1.00 88.88 159 ARG A N 1
ATOM 1338 C CA . ARG A 1 159 ? -26.938 1.671 36.853 1.00 88.88 159 ARG A CA 1
ATOM 1339 C C . ARG A 1 159 ? -25.785 2.350 36.117 1.00 88.88 159 ARG A C 1
ATOM 1341 O O . ARG A 1 159 ? -24.623 2.124 36.449 1.00 88.88 159 ARG A O 1
ATOM 1348 N N . ILE A 1 160 ? -26.079 3.174 35.110 1.00 87.25 160 ILE A N 1
ATOM 1349 C CA . ILE A 1 160 ? -25.053 3.755 34.239 1.00 87.25 160 ILE A CA 1
ATOM 1350 C C . ILE A 1 160 ? -24.054 4.639 34.992 1.00 87.25 160 ILE A C 1
ATOM 1352 O O . ILE A 1 160 ? -22.867 4.619 34.676 1.00 87.25 160 ILE A O 1
ATOM 1356 N N . HIS A 1 161 ? -24.497 5.346 36.034 1.00 85.31 161 HIS A N 1
ATOM 1357 C CA . HIS A 1 161 ? -23.615 6.162 36.869 1.00 85.31 161 HIS A CA 1
ATOM 1358 C C . HIS A 1 161 ? -22.554 5.317 37.592 1.00 85.31 161 HIS A C 1
ATOM 1360 O O . HIS A 1 161 ? -21.377 5.676 37.563 1.00 85.31 161 HIS A O 1
ATOM 1366 N N . ASP A 1 162 ? -22.940 4.164 38.147 1.00 85.25 162 ASP A N 1
ATOM 1367 C CA . ASP A 1 162 ? -22.014 3.222 38.793 1.00 85.25 162 ASP A CA 1
ATOM 1368 C C . ASP A 1 162 ? -21.067 2.579 37.773 1.00 85.25 162 ASP A C 1
ATOM 1370 O O . ASP A 1 162 ? -19.888 2.341 38.041 1.00 85.25 162 ASP A O 1
ATOM 1374 N N . LEU A 1 163 ? -21.586 2.276 36.580 1.00 82.94 163 LEU A N 1
ATOM 1375 C CA . LEU A 1 163 ? -20.803 1.681 35.504 1.00 82.94 163 LEU A CA 1
ATOM 1376 C C . LEU A 1 163 ? -19.752 2.657 34.981 1.00 82.94 163 LEU A C 1
ATOM 1378 O O . LEU A 1 163 ? -18.613 2.244 34.778 1.00 82.94 163 LEU A O 1
ATOM 1382 N N . ARG A 1 164 ? -20.097 3.939 34.819 1.00 80.75 164 ARG A N 1
ATOM 1383 C CA . ARG A 1 164 ? -19.193 4.972 34.298 1.00 80.75 164 ARG A CA 1
ATOM 1384 C C . ARG A 1 164 ? -17.901 5.074 35.110 1.00 80.75 164 ARG A C 1
ATOM 1386 O O . ARG A 1 164 ? -16.832 5.107 34.512 1.00 80.75 164 ARG A O 1
ATOM 1393 N N . ALA A 1 165 ? -17.978 4.979 36.438 1.00 78.75 165 ALA A N 1
ATOM 1394 C CA . ALA A 1 165 ? -16.798 5.000 37.306 1.00 78.75 165 ALA A CA 1
ATOM 1395 C C . ALA A 1 165 ? -15.790 3.872 36.994 1.00 78.75 165 ALA A C 1
ATOM 1397 O O . ALA A 1 1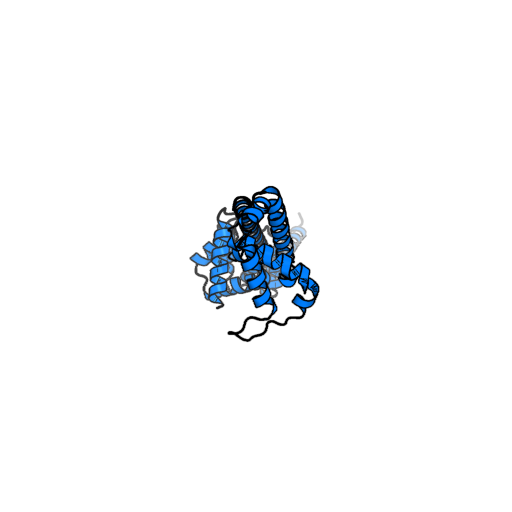65 ? -14.584 4.070 37.108 1.00 78.75 165 ALA A O 1
ATOM 1398 N N . ASN A 1 166 ? -16.263 2.704 36.539 1.00 75.50 166 ASN A N 1
ATOM 1399 C CA . ASN A 1 166 ? -15.398 1.583 36.144 1.00 75.50 166 ASN A CA 1
ATOM 1400 C C . ASN A 1 166 ? -14.735 1.781 34.772 1.00 75.50 166 ASN A C 1
ATOM 1402 O O . ASN A 1 166 ? -13.796 1.061 34.431 1.00 75.50 166 ASN A O 1
ATOM 1406 N N . TYR A 1 167 ? -15.247 2.715 33.971 1.00 70.88 167 TYR A N 1
ATOM 1407 C CA . TYR A 1 167 ? -14.790 3.000 32.613 1.00 70.88 167 TYR A CA 1
ATOM 1408 C C . TYR A 1 167 ? -14.084 4.361 32.489 1.00 70.88 167 TYR A C 1
ATOM 1410 O O . TYR A 1 167 ? -13.505 4.633 31.440 1.00 70.88 167 TYR A O 1
ATOM 1418 N N . ASP A 1 168 ? -14.073 5.166 33.557 1.00 67.81 168 ASP A N 1
ATOM 1419 C CA . ASP A 1 168 ? -13.301 6.409 33.670 1.00 67.81 168 ASP A CA 1
ATOM 1420 C C . ASP A 1 168 ? -11.787 6.160 33.869 1.00 67.81 168 ASP A C 1
ATOM 1422 O O . ASP A 1 168 ? -10.988 7.077 33.663 1.00 67.81 168 ASP A O 1
ATOM 1426 N N . ASP A 1 169 ? -11.357 4.930 34.207 1.00 65.81 169 ASP A N 1
ATOM 1427 C CA . ASP A 1 169 ? -9.934 4.555 34.189 1.00 65.81 169 ASP A CA 1
ATOM 1428 C C . ASP A 1 169 ? -9.429 4.395 32.748 1.00 65.81 169 ASP A C 1
ATOM 1430 O O . ASP A 1 169 ? -9.479 3.330 32.119 1.00 65.81 169 ASP A O 1
ATOM 1434 N N . PHE A 1 170 ? -8.895 5.502 32.247 1.00 59.34 170 PHE A N 1
ATOM 1435 C CA . PHE A 1 170 ? -8.219 5.625 30.964 1.00 59.34 170 PHE A CA 1
ATOM 1436 C C . PHE A 1 170 ? -7.140 4.550 30.737 1.00 59.34 170 PHE A C 1
ATOM 1438 O O . PHE A 1 170 ? -6.968 4.070 29.614 1.00 59.34 170 PHE A O 1
ATOM 1445 N N . SER A 1 171 ? -6.424 4.126 31.784 1.00 60.03 171 SER A N 1
ATOM 1446 C CA . SER A 1 171 ? -5.266 3.224 31.675 1.00 60.03 171 SER A CA 1
ATOM 1447 C C . SER A 1 171 ? -5.671 1.836 31.180 1.00 60.03 171 SER A C 1
ATOM 1449 O O . SER A 1 171 ? -5.009 1.234 30.327 1.00 60.03 171 SER A O 1
ATOM 1451 N N . PHE A 1 172 ? -6.796 1.331 31.687 1.00 60.69 172 PHE A N 1
ATOM 1452 C CA . PHE A 1 172 ? -7.358 0.048 31.280 1.00 60.69 172 PHE A CA 1
ATOM 1453 C C . PHE A 1 172 ? -7.829 0.068 29.818 1.00 60.69 172 PHE A C 1
ATOM 1455 O O . PHE A 1 172 ? -7.599 -0.890 29.066 1.00 60.69 172 PHE A O 1
ATOM 1462 N N . TRP A 1 173 ? -8.449 1.173 29.396 1.00 60.25 173 TRP A N 1
ATOM 1463 C CA . TRP A 1 173 ? -8.919 1.365 28.025 1.00 60.25 173 TRP A CA 1
ATOM 1464 C C . TRP A 1 173 ? -7.784 1.493 27.022 1.00 60.25 173 TRP A C 1
ATOM 1466 O O . TRP A 1 173 ? -7.801 0.816 25.987 1.00 60.25 173 TRP A O 1
ATOM 1476 N N . ALA A 1 174 ? -6.758 2.270 27.364 1.00 60.53 174 ALA A N 1
ATOM 1477 C CA . ALA A 1 174 ? -5.585 2.438 26.524 1.00 60.53 174 ALA A CA 1
ATOM 1478 C C . ALA A 1 174 ? -4.888 1.105 26.233 1.00 60.53 174 ALA A C 1
ATOM 1480 O O . ALA A 1 174 ? -4.568 0.790 25.083 1.00 60.53 174 ALA A O 1
ATOM 1481 N N . LEU A 1 175 ? -4.763 0.239 27.244 1.00 63.06 175 LEU A N 1
ATOM 1482 C CA . LEU A 1 175 ? -4.173 -1.087 27.069 1.00 63.06 175 LEU A CA 1
ATOM 1483 C C . LEU A 1 175 ? -4.978 -1.971 26.094 1.00 63.06 175 LEU A C 1
ATOM 1485 O O . LEU A 1 175 ? -4.401 -2.683 25.265 1.00 63.06 175 LEU A O 1
ATOM 1489 N N . ARG A 1 176 ? -6.315 -1.946 26.174 1.00 63.91 176 ARG A N 1
ATOM 1490 C CA . ARG A 1 176 ? -7.189 -2.742 25.291 1.00 63.91 176 ARG A CA 1
ATOM 1491 C C . ARG A 1 176 ? -7.161 -2.247 23.847 1.00 63.91 176 ARG A C 1
ATOM 1493 O O . ARG A 1 176 ? -7.068 -3.081 22.942 1.00 63.91 176 ARG A O 1
ATOM 1500 N N . ASN A 1 177 ? -7.186 -0.933 23.641 1.00 63.03 177 ASN A N 1
ATOM 1501 C CA . ASN A 1 177 ? -7.103 -0.320 22.315 1.00 63.03 177 ASN A CA 1
ATOM 1502 C C . ASN A 1 177 ? -5.750 -0.616 21.663 1.00 63.03 177 ASN A C 1
ATOM 1504 O O . ASN A 1 177 ? -5.702 -1.102 20.531 1.00 63.03 177 ASN A O 1
ATOM 1508 N N . ARG A 1 178 ? -4.651 -0.467 22.414 1.00 65.19 178 ARG A N 1
ATOM 1509 C CA . ARG A 1 178 ? -3.299 -0.808 21.952 1.00 65.19 178 ARG A CA 1
ATOM 1510 C C . ARG A 1 178 ? -3.181 -2.254 21.478 1.00 65.19 178 ARG A C 1
ATOM 1512 O O . ARG A 1 178 ? -2.604 -2.511 20.425 1.00 65.19 178 ARG A O 1
ATOM 1519 N N . ASN A 1 179 ? -3.743 -3.200 22.227 1.00 66.00 179 ASN A N 1
ATOM 1520 C CA . ASN A 1 179 ? -3.715 -4.613 21.850 1.00 66.00 179 ASN A CA 1
ATOM 1521 C C . ASN A 1 179 ? -4.556 -4.911 20.599 1.00 66.00 179 ASN A C 1
ATOM 1523 O O . ASN A 1 179 ? -4.152 -5.735 19.780 1.00 66.00 179 ASN A O 1
ATOM 1527 N N . LEU A 1 180 ? -5.708 -4.249 20.435 1.00 65.00 180 LEU A N 1
ATOM 1528 C CA . LEU A 1 180 ? -6.539 -4.385 19.236 1.00 65.00 180 LEU A CA 1
ATOM 1529 C C . LEU A 1 180 ? -5.814 -3.859 17.994 1.00 65.00 180 LEU A C 1
ATOM 1531 O O . LEU A 1 180 ? -5.777 -4.541 16.974 1.00 65.00 180 LEU A O 1
ATOM 1535 N N . LEU A 1 181 ? -5.216 -2.676 18.088 1.00 66.88 181 LEU A N 1
ATOM 1536 C CA . LEU A 1 181 ? -4.514 -2.050 16.971 1.00 66.88 181 LEU A CA 1
ATOM 1537 C C . LEU A 1 181 ? -3.278 -2.847 16.576 1.00 66.88 181 LEU A C 1
ATOM 1539 O O . LEU A 1 181 ? -3.118 -3.162 15.401 1.00 66.88 181 LEU A O 1
ATOM 1543 N N . LYS A 1 182 ? -2.488 -3.299 17.558 1.00 69.69 182 LYS A N 1
ATOM 1544 C CA . LYS A 1 182 ? -1.380 -4.233 17.323 1.00 69.69 182 LYS A CA 1
ATOM 1545 C C . LYS A 1 182 ? -1.855 -5.501 16.604 1.00 69.69 182 LYS A C 1
ATOM 1547 O O . LYS A 1 182 ? -1.238 -5.932 15.636 1.00 69.69 182 LYS A O 1
ATOM 1552 N N . TYR A 1 183 ? -2.982 -6.075 17.028 1.00 68.94 183 TYR A N 1
ATOM 1553 C CA . TYR A 1 183 ? -3.564 -7.248 16.374 1.00 68.94 183 TYR A CA 1
ATOM 1554 C C . TYR A 1 183 ? -3.983 -6.973 14.919 1.00 68.94 183 TYR A C 1
ATOM 1556 O O . TYR A 1 183 ? -3.740 -7.804 14.042 1.00 68.94 183 TYR A O 1
ATOM 1564 N N . ILE A 1 184 ? -4.614 -5.824 14.653 1.00 64.81 184 ILE A N 1
ATOM 1565 C CA . ILE A 1 184 ? -5.007 -5.396 13.302 1.00 64.81 184 ILE A CA 1
ATOM 1566 C C . ILE A 1 184 ? -3.768 -5.249 12.420 1.00 64.81 184 ILE A C 1
ATOM 1568 O O . ILE A 1 184 ? -3.715 -5.839 11.340 1.00 64.81 184 ILE A O 1
ATOM 1572 N N . GLN A 1 185 ? -2.761 -4.538 12.923 1.00 67.44 185 GLN A N 1
ATOM 1573 C CA . GLN A 1 185 ? -1.481 -4.304 12.268 1.00 67.44 185 GLN A CA 1
ATOM 1574 C C . GLN A 1 185 ? -0.822 -5.633 11.860 1.00 67.44 185 GLN A C 1
ATOM 1576 O O . GLN A 1 185 ? -0.578 -5.882 10.680 1.00 67.44 185 GLN A O 1
ATOM 1581 N N . GLU A 1 186 ? -0.635 -6.551 12.813 1.00 69.75 186 GLU A N 1
ATOM 1582 C CA . GLU A 1 186 ? -0.016 -7.862 12.576 1.00 69.75 186 GLU A CA 1
ATOM 1583 C C . GLU A 1 186 ? -0.785 -8.716 11.551 1.00 69.75 186 GLU A C 1
ATOM 1585 O O . GLU A 1 186 ? -0.190 -9.471 10.773 1.00 69.75 186 GLU A O 1
ATOM 1590 N N . ARG A 1 187 ? -2.120 -8.632 11.525 1.00 67.06 187 ARG A N 1
ATOM 1591 C CA . ARG A 1 187 ? -2.963 -9.440 10.627 1.00 67.06 187 ARG A CA 1
ATOM 1592 C C . ARG A 1 187 ? -3.049 -8.875 9.213 1.00 67.06 187 ARG A C 1
ATOM 1594 O O . ARG A 1 187 ? -2.974 -9.659 8.269 1.00 67.06 187 ARG A O 1
ATOM 1601 N N . ILE A 1 188 ? -3.167 -7.557 9.072 1.00 63.00 188 ILE A N 1
ATOM 1602 C CA . ILE A 1 188 ? -3.239 -6.886 7.769 1.00 63.00 188 ILE A CA 1
ATOM 1603 C C . ILE A 1 188 ? -1.884 -6.973 7.055 1.00 63.00 188 ILE A C 1
ATOM 1605 O O . ILE A 1 188 ? -1.836 -7.407 5.905 1.00 63.00 188 ILE A O 1
ATOM 1609 N N . PHE A 1 189 ? -0.767 -6.711 7.743 1.00 58.34 189 PHE A N 1
ATOM 1610 C CA . PHE A 1 189 ? 0.563 -6.792 7.120 1.00 58.34 189 PHE A CA 1
ATOM 1611 C C . PHE A 1 189 ? 1.011 -8.219 6.773 1.00 58.34 189 PHE A C 1
ATOM 1613 O O . PHE A 1 189 ? 1.821 -8.405 5.860 1.00 58.34 189 PHE A O 1
ATOM 1620 N N . SER A 1 190 ? 0.457 -9.238 7.439 1.00 58.72 190 SER A N 1
ATOM 1621 C CA . SER A 1 190 ? 0.720 -10.649 7.115 1.00 58.72 190 SER A CA 1
ATOM 1622 C C . SER A 1 190 ? -0.148 -11.207 5.978 1.00 58.72 190 SER A C 1
ATOM 1624 O O . SER A 1 190 ? -0.090 -12.410 5.721 1.00 58.72 190 SER A O 1
ATOM 1626 N N . ASN A 1 191 ? -0.951 -10.377 5.292 1.00 54.38 191 ASN A N 1
ATOM 1627 C CA . ASN A 1 191 ? -1.895 -10.798 4.242 1.00 54.38 191 ASN A CA 1
ATOM 1628 C C . ASN A 1 191 ? -2.896 -11.876 4.698 1.00 54.38 191 ASN A C 1
ATOM 1630 O O . ASN A 1 191 ? -3.494 -12.596 3.894 1.00 54.38 191 ASN A O 1
ATOM 1634 N N . ARG A 1 192 ? -3.112 -12.012 6.009 1.00 55.50 192 ARG A N 1
ATOM 1635 C CA . ARG A 1 192 ? -4.104 -12.946 6.534 1.00 55.50 192 ARG A CA 1
ATOM 1636 C C . ARG A 1 192 ? -5.452 -12.247 6.484 1.00 55.50 192 ARG A C 1
ATOM 1638 O O . ARG A 1 192 ? -5.599 -11.179 7.069 1.00 55.50 192 ARG A O 1
ATOM 1645 N N . LYS A 1 193 ? -6.444 -12.868 5.826 1.00 54.28 193 LYS A N 1
ATOM 1646 C CA . LYS A 1 193 ? -7.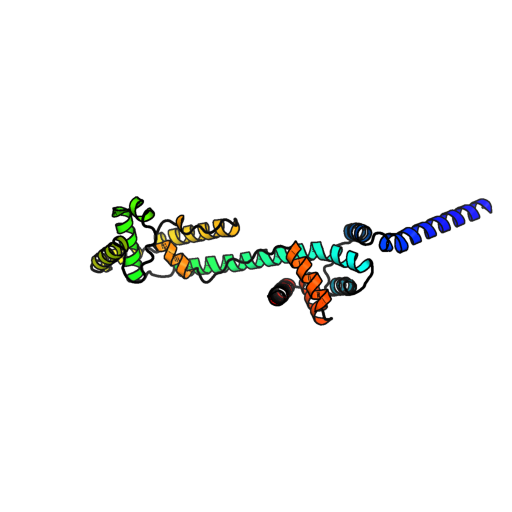827 -12.362 5.823 1.00 54.28 193 LYS A CA 1
ATOM 1647 C C . LYS A 1 193 ? -8.215 -11.958 7.240 1.00 54.28 193 LYS A C 1
ATOM 1649 O O . LYS A 1 193 ? -8.087 -12.758 8.173 1.00 54.28 193 LYS A O 1
ATOM 1654 N N . PHE A 1 194 ? -8.667 -10.718 7.377 1.00 53.72 194 PHE A N 1
ATOM 1655 C CA . PHE A 1 194 ? -9.115 -10.183 8.645 1.00 53.72 194 PHE A CA 1
ATOM 1656 C C . PHE A 1 194 ? -10.355 -10.966 9.089 1.00 53.72 194 PHE A C 1
ATOM 1658 O O . PHE A 1 194 ? -11.434 -10.836 8.518 1.00 53.72 194 PHE A O 1
ATOM 1665 N N . GLN A 1 195 ? -10.182 -11.873 10.050 1.00 53.91 195 GLN A N 1
ATOM 1666 C CA . GLN A 1 195 ? -11.271 -12.701 10.557 1.00 53.91 195 GLN A CA 1
ATOM 1667 C C . GLN A 1 195 ? -11.920 -11.975 11.728 1.00 53.91 195 GLN A C 1
ATOM 1669 O O . GLN A 1 195 ? -11.489 -12.140 12.868 1.00 53.91 195 GLN A O 1
ATOM 1674 N N . LEU A 1 196 ? -12.971 -11.204 11.435 1.00 49.78 196 LEU A N 1
ATOM 1675 C CA . LEU A 1 196 ? -13.804 -10.534 12.442 1.00 49.78 196 LEU A CA 1
ATOM 1676 C C . LEU A 1 196 ? -14.243 -11.509 13.547 1.00 49.78 196 LEU A C 1
ATOM 1678 O O . LEU A 1 196 ? -14.158 -11.194 14.724 1.00 49.78 196 LEU A O 1
ATOM 1682 N N . SER A 1 197 ? -14.543 -12.760 13.187 1.00 46.31 197 SER A N 1
ATOM 1683 C CA . SER A 1 197 ? -14.932 -13.828 14.119 1.00 46.31 197 SER A CA 1
ATOM 1684 C C . SER A 1 197 ? -13.866 -14.240 15.150 1.00 46.31 197 SER A C 1
ATOM 1686 O O . SER A 1 197 ? -14.192 -14.890 16.145 1.00 46.31 197 SER A O 1
ATOM 1688 N N . LYS A 1 198 ? -12.584 -13.898 14.944 1.00 51.59 198 LYS A N 1
ATOM 1689 C CA . LYS A 1 198 ? -11.505 -14.137 15.925 1.00 51.59 198 LYS A CA 1
ATOM 1690 C C . LYS A 1 198 ? -11.350 -12.998 16.926 1.00 51.59 198 LYS A C 1
ATOM 1692 O O . LYS A 1 198 ? -10.660 -13.170 17.935 1.00 51.59 198 LYS A O 1
ATOM 1697 N N . ILE A 1 199 ? -11.983 -11.861 16.667 1.00 51.62 199 ILE A N 1
ATOM 1698 C CA . ILE A 1 199 ? -11.942 -10.691 17.530 1.00 51.62 199 ILE A CA 1
ATOM 1699 C C . ILE A 1 199 ? -13.021 -10.895 18.573 1.00 51.62 199 ILE A C 1
ATOM 1701 O O . ILE A 1 199 ? -14.188 -10.593 18.390 1.00 51.62 199 ILE A O 1
ATOM 1705 N N . LYS A 1 200 ? -12.620 -11.520 19.678 1.00 48.78 200 LYS A N 1
ATOM 1706 C CA . LYS A 1 200 ? -13.506 -11.702 20.820 1.00 48.78 200 LYS A CA 1
ATOM 1707 C C . LYS A 1 200 ? -13.800 -10.317 21.416 1.00 48.78 200 LYS A C 1
ATOM 1709 O O . LYS A 1 200 ? -12.858 -9.706 21.932 1.00 48.78 200 LYS A O 1
ATOM 1714 N N . ASP A 1 201 ? -15.071 -9.908 21.366 1.00 46.75 201 ASP A N 1
ATOM 1715 C CA . ASP A 1 201 ? -15.775 -8.887 22.175 1.00 46.75 201 ASP A CA 1
ATOM 1716 C C . ASP A 1 201 ? -16.247 -7.624 21.417 1.00 46.75 201 ASP A C 1
ATOM 1718 O O . ASP A 1 201 ? -15.485 -6.984 20.691 1.00 46.75 201 ASP A O 1
ATOM 1722 N N . SER A 1 202 ? -17.500 -7.233 21.681 1.00 49.53 202 SER A N 1
ATOM 1723 C CA . SER A 1 202 ? -18.286 -6.171 21.024 1.00 49.53 202 SER A CA 1
ATOM 1724 C C . SER A 1 202 ? -17.698 -4.757 21.107 1.00 49.53 202 SER A C 1
ATOM 1726 O O . SER A 1 202 ? -17.946 -3.930 20.233 1.00 49.53 202 SER A O 1
ATOM 1728 N N . SER A 1 203 ? -16.834 -4.475 22.089 1.00 48.94 203 SER A N 1
ATOM 1729 C CA . SER A 1 203 ? -16.105 -3.197 22.165 1.00 48.94 203 SER A CA 1
ATOM 1730 C C . SER A 1 203 ? -15.047 -3.052 21.061 1.00 48.94 203 SER A C 1
ATOM 1732 O O . SER A 1 203 ? -14.705 -1.944 20.659 1.00 48.94 203 SER A O 1
ATOM 1734 N N . LYS A 1 204 ? -14.502 -4.172 20.568 1.00 50.28 204 LYS A N 1
ATOM 1735 C CA . LYS A 1 204 ? -13.478 -4.189 19.513 1.00 50.28 204 LYS A CA 1
ATOM 1736 C C . LYS A 1 204 ? -14.100 -4.111 18.129 1.00 50.28 204 LYS A C 1
ATOM 1738 O O . LYS A 1 204 ? -13.501 -3.516 17.246 1.00 50.28 204 LYS A O 1
ATOM 1743 N N . GLU A 1 205 ? -15.287 -4.687 17.961 1.00 46.78 205 GLU A N 1
ATOM 1744 C CA . GLU A 1 205 ? -16.099 -4.595 16.743 1.00 46.78 205 GLU A CA 1
ATOM 1745 C C . GLU A 1 205 ? -16.526 -3.145 16.486 1.00 46.78 205 GLU A C 1
ATOM 1747 O O . GLU A 1 205 ? -16.438 -2.682 15.357 1.00 46.78 205 GLU A O 1
ATOM 1752 N N . TRP A 1 206 ? -16.856 -2.385 17.532 1.00 47.84 206 TRP A N 1
ATOM 1753 C CA . TRP A 1 206 ? -17.170 -0.959 17.420 1.00 47.84 206 TRP A CA 1
ATOM 1754 C C . TRP A 1 206 ? -15.935 -0.055 17.223 1.00 47.84 206 TRP A C 1
ATOM 1756 O O . TRP A 1 206 ? -15.976 0.893 16.440 1.00 47.84 206 TRP A O 1
ATOM 1766 N N . ALA A 1 207 ? -14.797 -0.363 17.860 1.00 50.66 207 ALA A N 1
ATOM 1767 C CA . ALA A 1 207 ? -13.525 0.317 17.573 1.00 50.66 207 ALA A CA 1
ATOM 1768 C C . ALA A 1 207 ? -13.054 0.049 16.139 1.00 50.66 207 ALA A C 1
ATOM 1770 O O . ALA A 1 207 ? -12.508 0.927 15.482 1.00 50.66 207 ALA A O 1
ATOM 1771 N N . LEU A 1 208 ? -13.327 -1.151 15.636 1.00 51.97 208 LEU A N 1
ATOM 1772 C CA . LEU A 1 208 ? -13.167 -1.489 14.241 1.00 51.97 208 LEU A CA 1
ATOM 1773 C C . LEU A 1 208 ? -14.115 -0.657 13.362 1.00 51.97 208 LEU A C 1
ATOM 1775 O O . LEU A 1 208 ? -13.599 0.006 12.479 1.00 51.97 208 LEU A O 1
ATOM 1779 N N . ILE A 1 209 ? -15.419 -0.555 13.671 1.00 45.91 209 ILE A N 1
ATOM 1780 C CA . ILE A 1 209 ? -16.378 0.359 12.996 1.00 45.91 209 ILE A CA 1
ATOM 1781 C C . ILE A 1 209 ? -15.872 1.802 12.904 1.00 45.91 209 ILE A C 1
ATOM 1783 O O . ILE A 1 209 ? -16.027 2.430 11.860 1.00 45.91 209 ILE A O 1
ATOM 1787 N N . ASN A 1 210 ? -15.221 2.319 13.945 1.00 45.94 210 ASN A N 1
ATOM 1788 C CA . ASN A 1 210 ? -14.663 3.674 13.920 1.00 45.94 210 ASN A CA 1
ATOM 1789 C C . ASN A 1 210 ? -13.270 3.770 13.267 1.00 45.94 210 ASN A C 1
ATOM 1791 O O . ASN A 1 210 ? -12.944 4.808 12.703 1.00 45.94 210 ASN A O 1
ATOM 1795 N N . LEU A 1 211 ? -12.473 2.696 13.254 1.00 52.69 211 LEU A N 1
ATOM 1796 C CA . LEU A 1 211 ? -11.265 2.574 12.419 1.00 52.69 211 LEU A CA 1
ATOM 1797 C C . LEU A 1 211 ? -11.605 2.356 10.921 1.00 5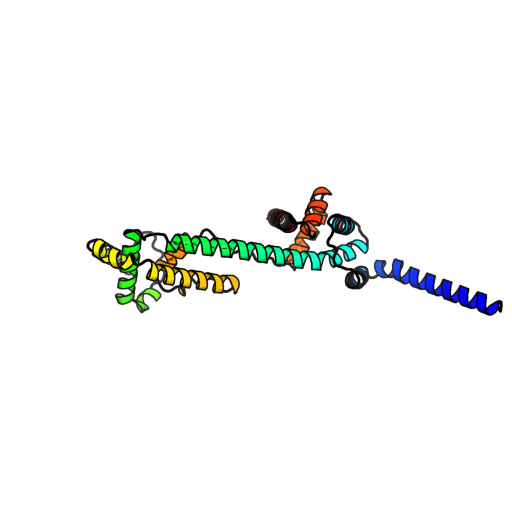2.69 211 LEU A C 1
ATOM 1799 O O . LEU A 1 211 ? -10.738 2.520 10.062 1.00 52.69 211 LEU A O 1
ATOM 1803 N N . TRP A 1 212 ? -12.849 1.984 10.578 1.00 54.12 212 TRP A N 1
ATOM 1804 C CA . TRP A 1 212 ? -13.270 1.412 9.280 1.00 54.12 212 TRP A CA 1
ATOM 1805 C C . TRP A 1 212 ? -13.443 2.380 8.100 1.00 54.12 212 TRP A C 1
ATOM 1807 O O . TRP A 1 212 ? -13.998 1.997 7.071 1.00 54.12 212 TRP A O 1
ATOM 1817 N N . GLY A 1 213 ? -12.896 3.591 8.164 1.00 55.41 213 GLY A N 1
ATOM 1818 C CA . GLY A 1 213 ? -12.614 4.360 6.944 1.00 55.41 213 GLY A CA 1
ATOM 1819 C C . GLY A 1 213 ? -11.285 3.974 6.283 1.00 55.41 213 GLY A C 1
ATOM 1820 O O . GLY A 1 213 ? -11.086 4.198 5.088 1.00 55.41 213 GLY A O 1
ATOM 1821 N N . LEU A 1 214 ? -10.361 3.390 7.051 1.00 60.00 214 LEU A N 1
ATOM 1822 C CA . LEU A 1 214 ? -8.971 3.234 6.637 1.00 60.00 214 LEU A CA 1
ATOM 1823 C C . LEU A 1 214 ? -8.777 1.938 5.853 1.00 60.00 214 LEU A C 1
ATOM 1825 O O . LEU A 1 214 ? -8.478 0.878 6.407 1.00 60.00 214 LEU A O 1
ATOM 1829 N N . LYS A 1 215 ? -8.934 2.029 4.530 1.00 64.75 215 LYS A N 1
ATOM 1830 C CA . LYS A 1 215 ? -8.566 0.943 3.616 1.00 64.75 215 LYS A CA 1
ATOM 1831 C C . LYS A 1 215 ? -7.076 0.642 3.762 1.00 64.75 215 LYS A C 1
ATOM 1833 O O . LYS A 1 215 ? -6.255 1.557 3.763 1.00 64.75 215 LYS A O 1
ATOM 1838 N N . ALA A 1 216 ? -6.742 -0.640 3.894 1.00 65.69 216 ALA A N 1
ATOM 1839 C CA . ALA A 1 216 ? -5.352 -1.070 3.863 1.00 65.69 216 ALA A CA 1
ATOM 1840 C C . ALA A 1 216 ? -4.715 -0.632 2.532 1.00 65.69 216 ALA A C 1
ATOM 1842 O O . ALA A 1 216 ? -5.393 -0.700 1.500 1.00 65.69 216 ALA A O 1
ATOM 1843 N N . PRO A 1 217 ? -3.446 -0.192 2.537 1.00 71.69 217 PRO A N 1
ATOM 1844 C CA . PRO A 1 217 ? -2.761 0.158 1.306 1.00 71.69 217 PRO A CA 1
ATOM 1845 C C . PRO A 1 217 ? -2.686 -1.067 0.391 1.00 71.69 217 PRO A C 1
ATOM 1847 O O . PRO A 1 217 ? -2.399 -2.183 0.832 1.00 71.69 217 PRO A O 1
ATOM 1850 N N . GLU A 1 218 ? -2.995 -0.855 -0.884 1.00 70.69 218 GLU A N 1
ATOM 1851 C CA . GLU A 1 218 ? -2.978 -1.912 -1.887 1.00 70.69 218 GLU A CA 1
ATOM 1852 C C . GLU A 1 218 ? -1.545 -2.379 -2.139 1.00 70.69 218 GLU A C 1
ATOM 1854 O O . GLU A 1 218 ? -0.621 -1.571 -2.239 1.00 70.69 218 GLU A O 1
ATOM 1859 N N . ARG A 1 219 ? -1.374 -3.702 -2.233 1.00 79.31 219 ARG A N 1
ATOM 1860 C CA . ARG A 1 219 ? -0.142 -4.301 -2.742 1.00 79.31 219 ARG A CA 1
ATOM 1861 C C . ARG A 1 219 ? -0.282 -4.508 -4.233 1.00 79.31 219 ARG A C 1
ATOM 1863 O O . ARG A 1 219 ? -1.214 -5.178 -4.687 1.00 79.31 219 ARG A O 1
ATOM 1870 N N . TYR A 1 220 ? 0.668 -3.978 -4.974 1.00 82.00 220 TYR A N 1
ATOM 1871 C CA . TYR A 1 220 ? 0.705 -4.070 -6.413 1.00 82.00 220 TYR A CA 1
ATOM 1872 C C . TYR A 1 220 ? 1.312 -5.405 -6.835 1.00 82.00 220 TYR A C 1
ATOM 1874 O O . TYR A 1 220 ? 2.344 -5.851 -6.334 1.00 82.00 220 TYR A O 1
ATOM 1882 N N . GLN A 1 221 ? 0.695 -6.053 -7.821 1.00 86.38 221 GLN A N 1
ATOM 1883 C CA . GLN A 1 221 ? 1.374 -7.110 -8.565 1.00 86.38 221 GLN A CA 1
ATOM 1884 C C . GLN A 1 221 ? 2.385 -6.444 -9.498 1.00 86.38 221 GLN A C 1
ATOM 1886 O O . GLN A 1 221 ? 2.043 -6.104 -10.627 1.00 86.38 221 GLN A O 1
ATOM 1891 N N . THR A 1 222 ? 3.610 -6.222 -9.013 1.00 87.44 222 THR A N 1
ATOM 1892 C CA . THR A 1 222 ? 4.629 -5.394 -9.681 1.00 87.44 222 THR A CA 1
ATOM 1893 C C . THR A 1 222 ? 4.837 -5.763 -11.150 1.00 87.44 222 THR A C 1
ATOM 1895 O O . THR A 1 222 ? 4.889 -4.871 -11.988 1.00 87.44 222 THR A O 1
ATOM 1898 N N . SER A 1 223 ? 4.893 -7.057 -11.488 1.00 87.50 223 SER A N 1
ATOM 1899 C CA . SER A 1 223 ? 5.049 -7.513 -12.877 1.00 87.50 223 SER A CA 1
ATOM 1900 C C . SER A 1 223 ? 3.864 -7.118 -13.759 1.00 87.50 223 SER A C 1
ATOM 1902 O O . SER A 1 223 ? 4.057 -6.534 -14.819 1.00 87.50 223 SER A O 1
ATOM 1904 N N . LYS A 1 224 ? 2.638 -7.370 -13.292 1.00 90.25 224 LYS A N 1
ATOM 1905 C CA . LYS A 1 224 ? 1.407 -7.030 -14.013 1.00 90.25 224 LYS A CA 1
ATOM 1906 C C . LYS A 1 224 ? 1.246 -5.519 -14.164 1.00 90.25 224 LYS A C 1
ATOM 1908 O O . LYS A 1 224 ? 0.868 -5.037 -15.224 1.00 90.25 224 LYS A O 1
ATOM 1913 N N . LEU A 1 225 ? 1.543 -4.766 -13.106 1.00 90.94 225 LEU A N 1
ATOM 1914 C CA . LEU A 1 225 ? 1.488 -3.308 -13.138 1.00 90.94 225 LEU A CA 1
ATOM 1915 C C . LEU A 1 225 ? 2.512 -2.740 -14.128 1.00 90.94 225 LEU A C 1
ATOM 1917 O O . LEU A 1 225 ? 2.193 -1.807 -14.858 1.00 90.94 225 LEU A O 1
ATOM 1921 N N . TYR A 1 226 ? 3.707 -3.329 -14.189 1.00 92.00 226 TYR A N 1
ATOM 1922 C CA . TYR A 1 226 ? 4.734 -2.941 -15.148 1.00 92.00 226 TYR A CA 1
ATOM 1923 C C . TYR A 1 226 ? 4.304 -3.209 -16.596 1.00 92.00 226 TYR A C 1
ATOM 1925 O O . TYR A 1 226 ? 4.417 -2.326 -17.439 1.00 92.00 226 TYR A O 1
ATOM 1933 N N . GLU A 1 227 ? 3.748 -4.389 -16.879 1.00 89.62 227 GLU A N 1
ATOM 1934 C CA . GLU A 1 227 ? 3.212 -4.733 -18.205 1.00 89.62 227 GLU A CA 1
ATOM 1935 C C . GLU A 1 227 ? 2.087 -3.782 -18.634 1.00 89.62 227 GLU A C 1
ATOM 1937 O O . GLU A 1 227 ? 2.115 -3.246 -19.742 1.00 89.62 227 GLU A O 1
ATOM 1942 N N . ASN A 1 228 ? 1.138 -3.510 -17.735 1.00 90.81 228 ASN A N 1
ATOM 1943 C CA . ASN A 1 228 ? 0.049 -2.567 -17.984 1.00 90.81 228 ASN A CA 1
ATOM 1944 C C . ASN A 1 228 ? 0.564 -1.150 -18.239 1.00 90.81 228 ASN A C 1
ATOM 1946 O O . ASN A 1 228 ? 0.038 -0.446 -19.097 1.00 90.81 228 ASN A O 1
ATOM 1950 N N . LEU A 1 229 ? 1.593 -0.731 -17.503 1.00 90.94 229 LEU A N 1
ATOM 1951 C CA . LEU A 1 229 ? 2.223 0.564 -17.695 1.00 90.94 229 LEU A CA 1
ATOM 1952 C C . LEU A 1 229 ? 2.907 0.644 -19.060 1.00 90.94 229 LEU A C 1
ATOM 1954 O O . LEU A 1 229 ? 2.682 1.613 -19.773 1.00 90.94 229 LEU A O 1
ATOM 1958 N N . LEU A 1 230 ? 3.676 -0.370 -19.467 1.00 89.50 230 LEU A N 1
ATOM 1959 C CA . LEU A 1 230 ? 4.287 -0.405 -20.801 1.00 89.50 230 LEU A CA 1
ATOM 1960 C C . LEU A 1 230 ? 3.234 -0.317 -21.913 1.00 89.50 230 LEU A C 1
ATOM 1962 O O . LEU A 1 230 ? 3.410 0.459 -22.851 1.00 89.50 230 LEU A O 1
ATOM 1966 N N . LEU A 1 231 ? 2.129 -1.054 -21.776 1.00 87.12 231 LEU A N 1
ATOM 1967 C CA . LEU A 1 231 ? 1.014 -1.012 -22.722 1.00 87.12 231 LEU A CA 1
ATOM 1968 C C . LEU A 1 231 ? 0.348 0.372 -22.760 1.00 87.12 231 LEU A C 1
ATOM 1970 O O . LEU A 1 231 ? 0.082 0.908 -23.833 1.00 87.12 231 LEU A O 1
ATOM 1974 N N . TYR A 1 232 ? 0.115 0.974 -21.593 1.00 86.75 232 TYR A N 1
ATOM 1975 C CA . TYR A 1 232 ? -0.435 2.322 -21.485 1.00 86.75 232 TYR A CA 1
ATOM 1976 C C . TYR A 1 232 ? 0.472 3.357 -22.167 1.00 86.75 232 TYR A C 1
ATOM 1978 O O . TYR A 1 232 ? -0.018 4.216 -22.898 1.00 86.75 232 TYR A O 1
ATOM 1986 N N . MET A 1 233 ? 1.794 3.257 -21.987 1.00 86.31 233 MET A N 1
ATOM 1987 C CA . MET A 1 233 ? 2.749 4.156 -22.644 1.00 86.31 233 MET A CA 1
ATOM 1988 C C . MET A 1 233 ? 2.777 3.965 -24.164 1.00 86.31 233 MET A C 1
ATOM 1990 O O . MET A 1 233 ? 2.927 4.943 -24.885 1.00 86.31 233 MET A O 1
ATOM 1994 N N . GLU A 1 234 ? 2.618 2.737 -24.658 1.00 82.31 234 GLU A N 1
ATOM 1995 C CA . GLU A 1 234 ? 2.575 2.455 -26.097 1.00 82.31 234 GLU A CA 1
ATOM 1996 C C . GLU A 1 234 ? 1.309 3.006 -26.770 1.00 82.31 234 GLU A C 1
ATOM 1998 O O . GLU A 1 234 ? 1.376 3.490 -27.896 1.00 82.31 234 GLU A O 1
ATOM 2003 N N . LEU A 1 235 ? 0.163 2.960 -26.084 1.00 81.19 235 LEU A N 1
ATOM 2004 C CA . LEU A 1 235 ? -1.132 3.338 -26.663 1.00 81.19 235 LEU A CA 1
ATOM 2005 C C . LEU A 1 235 ? -1.528 4.800 -26.412 1.00 81.19 235 LEU A C 1
ATOM 2007 O O . LEU A 1 235 ? -2.218 5.397 -27.236 1.00 81.19 235 LEU A O 1
ATOM 2011 N N . VAL A 1 236 ? -1.143 5.360 -25.263 1.00 79.00 236 VAL A N 1
ATOM 2012 C CA . VAL A 1 236 ? -1.626 6.663 -24.760 1.00 79.00 236 VAL A CA 1
ATOM 2013 C C . VAL A 1 236 ? -0.468 7.601 -24.389 1.00 79.00 236 VAL A C 1
ATOM 2015 O O . VAL A 1 236 ? -0.689 8.770 -24.074 1.00 79.00 236 VAL A O 1
ATOM 2018 N N . GLY A 1 237 ? 0.779 7.121 -24.412 1.00 74.12 237 GLY A N 1
ATOM 2019 C CA . GLY A 1 237 ? 1.942 7.889 -23.974 1.00 74.12 237 GLY A CA 1
ATOM 2020 C C . GLY A 1 237 ? 2.272 9.060 -24.899 1.00 74.12 237 GLY A C 1
ATOM 2021 O O . GLY A 1 237 ? 2.867 8.880 -25.956 1.00 74.12 237 GLY A O 1
ATOM 2022 N N . ASP A 1 238 ? 1.954 10.276 -24.460 1.00 82.50 238 ASP A N 1
ATOM 2023 C CA . ASP A 1 238 ? 2.502 11.513 -25.017 1.00 82.50 238 ASP A CA 1
ATOM 2024 C C . ASP A 1 238 ? 3.850 11.874 -24.356 1.00 82.50 238 ASP A C 1
ATOM 2026 O O . ASP A 1 238 ? 4.240 11.317 -23.323 1.00 82.50 238 ASP A O 1
ATOM 2030 N N . GLU A 1 239 ? 4.583 12.838 -24.928 1.00 83.94 239 GLU A N 1
ATOM 2031 C CA . GLU A 1 239 ? 5.872 13.301 -24.377 1.00 83.94 239 GLU A CA 1
ATOM 2032 C C . GLU A 1 239 ? 5.758 13.753 -22.914 1.00 83.94 239 GLU A C 1
ATOM 2034 O O . GLU A 1 239 ? 6.660 13.531 -22.103 1.00 83.94 239 GLU A O 1
ATOM 2039 N N . LYS A 1 240 ? 4.615 14.343 -22.548 1.00 87.50 240 LYS A N 1
ATOM 2040 C CA . LYS A 1 240 ? 4.332 14.768 -21.178 1.00 87.50 240 LYS A CA 1
ATOM 2041 C C . LYS A 1 240 ? 4.244 13.575 -20.230 1.00 87.50 240 LYS A C 1
ATOM 2043 O O . LYS A 1 240 ? 4.831 13.618 -19.151 1.00 87.50 240 LYS A O 1
ATOM 2048 N N . THR A 1 241 ? 3.534 12.518 -20.611 1.00 86.69 241 THR A N 1
ATOM 2049 C CA . THR A 1 241 ? 3.399 11.292 -19.815 1.00 86.69 241 THR A CA 1
ATOM 2050 C C . THR A 1 241 ? 4.735 10.559 -19.705 1.00 86.69 241 THR A C 1
ATOM 2052 O O . THR A 1 241 ? 5.067 10.073 -18.625 1.00 86.69 241 THR A O 1
ATOM 2055 N N . LEU A 1 242 ? 5.544 10.545 -20.772 1.00 87.44 242 LEU A N 1
ATOM 2056 C CA . LEU A 1 242 ? 6.916 10.021 -20.739 1.00 87.44 242 LEU A CA 1
ATOM 2057 C C . LEU A 1 242 ? 7.786 10.779 -19.732 1.00 87.44 242 LEU A C 1
ATOM 2059 O O . LEU A 1 242 ? 8.487 10.150 -18.943 1.00 87.44 242 LEU A O 1
ATOM 2063 N N . MET A 1 243 ? 7.694 12.110 -19.695 1.00 89.38 243 MET A N 1
ATOM 2064 C CA . MET A 1 243 ? 8.411 12.915 -18.705 1.00 89.38 243 MET A CA 1
ATOM 2065 C C . MET A 1 243 ? 7.881 12.696 -17.277 1.00 89.38 243 MET A C 1
ATOM 2067 O O . MET A 1 243 ? 8.673 12.568 -16.345 1.00 89.38 243 MET A O 1
ATOM 2071 N N . GLU A 1 244 ? 6.559 12.602 -17.077 1.00 91.44 244 GLU A N 1
ATOM 2072 C CA . GLU A 1 244 ? 5.983 12.264 -15.763 1.00 91.44 244 GLU A CA 1
ATOM 2073 C C . GLU A 1 244 ? 6.502 10.901 -15.271 1.00 91.44 244 GLU A C 1
ATOM 2075 O O . GLU A 1 244 ? 6.861 10.771 -14.099 1.00 91.44 244 GLU A O 1
ATOM 2080 N N . LEU A 1 245 ? 6.587 9.902 -16.158 1.00 91.81 245 LEU A N 1
ATOM 2081 C CA . LEU A 1 245 ? 7.129 8.579 -15.844 1.00 91.81 245 LEU A CA 1
ATOM 2082 C C . LEU A 1 245 ? 8.631 8.622 -15.565 1.00 91.81 245 LEU A C 1
ATOM 2084 O O . LEU A 1 245 ? 9.100 7.961 -14.640 1.00 91.81 245 LEU A O 1
ATOM 2088 N N . ALA A 1 246 ? 9.379 9.432 -16.310 1.00 92.00 246 ALA A N 1
ATOM 2089 C CA . ALA A 1 246 ? 10.799 9.616 -16.069 1.00 92.00 246 ALA A CA 1
ATOM 2090 C C . ALA A 1 246 ? 11.062 10.183 -14.668 1.00 92.00 246 ALA A C 1
ATOM 2092 O O . ALA A 1 246 ? 11.874 9.647 -13.914 1.00 92.00 246 ALA A O 1
ATOM 2093 N N . ILE A 1 247 ? 10.296 11.203 -14.268 1.00 92.56 247 ILE A N 1
ATOM 2094 C CA . ILE A 1 247 ? 10.351 11.761 -12.913 1.00 92.56 247 ILE A CA 1
ATOM 2095 C C . ILE A 1 247 ? 9.913 10.714 -11.880 1.00 92.56 247 ILE A C 1
ATOM 2097 O O . ILE A 1 247 ? 10.555 10.594 -10.835 1.00 92.56 247 ILE A O 1
ATOM 2101 N N . ALA A 1 248 ? 8.867 9.930 -12.161 1.00 94.06 248 ALA A N 1
ATOM 2102 C CA . ALA A 1 248 ? 8.382 8.881 -11.263 1.00 94.06 248 ALA A CA 1
ATOM 2103 C C . ALA A 1 248 ? 9.433 7.801 -10.965 1.00 94.06 248 ALA A C 1
ATOM 2105 O O . ALA A 1 248 ? 9.501 7.304 -9.843 1.00 94.06 248 ALA A O 1
ATOM 2106 N N . LEU A 1 249 ? 10.253 7.457 -11.958 1.00 93.62 249 LEU A N 1
ATOM 2107 C CA . LEU A 1 249 ? 11.302 6.444 -11.843 1.00 93.62 249 LEU A CA 1
ATOM 2108 C C . LEU A 1 249 ? 12.639 7.001 -11.331 1.00 93.62 249 LEU A C 1
ATOM 2110 O O . LEU A 1 249 ? 13.501 6.242 -10.897 1.00 93.62 249 LEU A O 1
ATOM 2114 N N . SER A 1 250 ? 12.824 8.317 -11.354 1.00 92.38 250 SER A N 1
ATOM 2115 C CA . SER A 1 250 ? 14.071 8.972 -10.944 1.00 92.38 250 SER A CA 1
ATOM 2116 C C . SER A 1 250 ? 14.299 9.012 -9.426 1.00 92.38 250 SER A C 1
ATOM 2118 O O . SER A 1 250 ? 13.450 8.620 -8.621 1.00 92.38 250 SER A O 1
ATOM 2120 N N . SER A 1 251 ? 15.458 9.523 -9.011 1.00 89.12 251 SER A N 1
ATOM 2121 C CA . SER A 1 251 ? 15.767 9.872 -7.615 1.00 89.12 251 SER A CA 1
ATOM 2122 C C . SER A 1 251 ? 15.156 11.207 -7.150 1.00 89.12 251 SER A C 1
ATOM 2124 O O . SER A 1 251 ? 15.396 11.637 -6.025 1.00 89.12 251 SER A O 1
ATOM 2126 N N . HIS A 1 252 ? 14.336 11.863 -7.978 1.00 91.50 252 HIS A N 1
ATOM 2127 C CA . HIS A 1 252 ? 13.700 13.137 -7.647 1.00 91.50 252 HIS A CA 1
ATOM 2128 C C . HIS A 1 252 ? 12.821 13.039 -6.382 1.00 91.50 252 HIS A C 1
ATOM 2130 O O . HIS A 1 252 ? 12.106 12.055 -6.182 1.00 91.50 252 HIS A O 1
ATOM 2136 N N . GLU A 1 253 ? 12.792 14.094 -5.560 1.00 88.44 253 GLU A N 1
ATOM 2137 C CA . GLU A 1 253 ? 12.048 14.146 -4.284 1.00 88.44 253 GLU A CA 1
ATOM 2138 C C . GLU A 1 253 ? 10.557 13.804 -4.459 1.00 88.44 253 GLU A C 1
ATOM 2140 O O . GLU A 1 253 ? 9.950 13.077 -3.677 1.00 88.44 253 GLU A O 1
ATOM 2145 N N . LYS A 1 254 ? 9.963 14.289 -5.553 1.00 90.69 254 LYS A N 1
ATOM 2146 C CA . LYS A 1 254 ? 8.553 14.046 -5.894 1.00 90.69 254 LYS A CA 1
ATOM 2147 C C . LYS A 1 254 ? 8.303 12.728 -6.642 1.00 90.69 254 LYS A C 1
ATOM 2149 O O . LYS A 1 254 ? 7.160 12.498 -7.032 1.00 90.69 254 LYS A O 1
ATOM 2154 N N . SER A 1 255 ? 9.315 11.882 -6.856 1.00 93.25 255 SER A N 1
ATOM 2155 C CA . SER A 1 255 ? 9.219 10.648 -7.662 1.00 93.25 255 SER A CA 1
ATOM 2156 C C . SER A 1 255 ? 8.021 9.782 -7.263 1.00 93.25 255 SER A C 1
ATOM 2158 O O . SER A 1 255 ? 7.159 9.499 -8.091 1.00 93.25 255 SER A O 1
ATOM 2160 N N . LEU A 1 256 ? 7.866 9.481 -5.973 1.00 92.69 256 LEU A N 1
ATOM 2161 C CA . LEU A 1 256 ? 6.760 8.658 -5.472 1.00 92.69 256 LEU A CA 1
ATOM 2162 C C . LEU A 1 256 ? 5.373 9.302 -5.652 1.00 92.69 256 LEU A C 1
ATOM 2164 O O . LEU A 1 256 ? 4.377 8.593 -5.787 1.00 92.69 256 LEU A O 1
ATOM 2168 N N . ASN A 1 257 ? 5.275 10.636 -5.675 1.00 92.88 257 ASN A N 1
ATOM 2169 C CA . ASN A 1 257 ? 4.010 11.331 -5.952 1.00 92.88 257 ASN A CA 1
ATOM 2170 C C . ASN A 1 257 ? 3.618 11.202 -7.426 1.00 92.88 257 ASN A C 1
ATOM 2172 O O . ASN A 1 257 ? 2.449 10.979 -7.739 1.00 92.88 257 ASN A O 1
ATOM 2176 N N . PHE A 1 258 ? 4.595 11.318 -8.329 1.00 93.06 258 PHE A N 1
ATOM 2177 C CA . PHE A 1 258 ? 4.371 11.072 -9.751 1.00 93.06 258 PHE A CA 1
ATOM 2178 C C . PHE A 1 258 ? 4.036 9.604 -10.012 1.00 93.06 258 PHE A C 1
ATOM 2180 O O . PHE A 1 258 ? 3.090 9.331 -10.747 1.00 93.06 258 PHE A O 1
ATOM 2187 N N . LEU A 1 259 ? 4.731 8.672 -9.353 1.00 93.69 259 LEU A N 1
ATOM 2188 C CA . LEU A 1 259 ? 4.454 7.246 -9.486 1.00 93.69 259 LEU A CA 1
ATOM 2189 C C . LEU A 1 259 ? 3.024 6.906 -9.057 1.00 93.69 259 LEU A C 1
ATOM 2191 O O . LEU A 1 259 ? 2.304 6.277 -9.823 1.00 93.69 259 LEU A O 1
ATOM 2195 N N . ASP A 1 260 ? 2.574 7.384 -7.892 1.00 92.56 260 ASP A N 1
ATOM 2196 C CA . ASP A 1 260 ? 1.197 7.162 -7.424 1.00 92.56 260 ASP A CA 1
ATOM 2197 C C . ASP A 1 260 ? 0.149 7.704 -8.411 1.00 92.56 260 ASP A C 1
ATOM 2199 O O . ASP A 1 260 ? -0.852 7.046 -8.698 1.00 92.56 260 ASP A O 1
ATOM 2203 N N . LYS A 1 261 ? 0.398 8.889 -8.983 1.00 92.81 261 LYS A N 1
ATOM 2204 C CA . LYS A 1 261 ? -0.476 9.496 -9.996 1.00 92.81 261 LYS A CA 1
ATOM 2205 C C . LYS A 1 261 ? -0.537 8.652 -11.271 1.00 92.81 261 LYS A C 1
ATOM 2207 O O . LYS A 1 261 ? -1.616 8.502 -11.839 1.00 92.81 261 LYS A O 1
ATOM 2212 N N . ILE A 1 262 ? 0.596 8.121 -11.729 1.00 91.50 262 ILE A N 1
ATOM 2213 C CA . ILE A 1 262 ? 0.665 7.291 -12.939 1.00 91.50 262 ILE A CA 1
ATOM 2214 C C . ILE A 1 262 ? -0.021 5.949 -12.714 1.00 91.50 262 ILE A C 1
ATOM 2216 O O . ILE A 1 262 ? -0.824 5.551 -13.548 1.00 91.50 262 ILE A O 1
ATOM 2220 N N . VAL A 1 263 ? 0.225 5.289 -11.580 1.00 91.00 263 VAL A N 1
ATOM 2221 C CA . VAL A 1 263 ? -0.431 4.018 -11.238 1.00 91.00 263 VAL A CA 1
ATOM 2222 C C . VAL A 1 263 ? -1.951 4.174 -11.264 1.00 91.00 263 VAL A C 1
ATOM 2224 O O . VAL A 1 263 ? -2.619 3.427 -11.971 1.00 91.00 263 VAL A O 1
ATOM 2227 N N . LYS A 1 264 ? -2.486 5.226 -10.632 1.00 90.50 264 LYS A N 1
ATOM 2228 C CA . LYS A 1 264 ? -3.925 5.537 -10.676 1.00 90.50 264 LYS A CA 1
ATOM 2229 C C . LYS A 1 264 ? -4.446 5.785 -12.093 1.00 90.50 264 LYS A C 1
ATOM 2231 O O . LYS A 1 264 ? -5.553 5.369 -12.415 1.00 90.50 264 LYS A O 1
ATOM 2236 N N . LYS A 1 265 ? -3.679 6.471 -12.952 1.00 90.44 265 LYS A N 1
ATOM 2237 C CA . LYS A 1 265 ? -4.057 6.677 -14.363 1.00 90.44 265 LYS A CA 1
ATOM 2238 C C . LYS A 1 265 ? -4.140 5.350 -15.122 1.00 90.44 265 LYS A C 1
ATOM 2240 O O . LYS A 1 265 ? -5.115 5.136 -15.833 1.00 90.44 265 LYS A O 1
ATOM 2245 N N . VAL A 1 266 ? -3.139 4.482 -14.957 1.00 88.94 266 VAL A N 1
ATOM 2246 C CA . VAL A 1 266 ? -3.081 3.162 -15.607 1.00 88.94 266 VAL A CA 1
ATOM 2247 C C . VAL A 1 266 ? -4.227 2.273 -15.126 1.00 88.94 266 VAL A C 1
ATOM 2249 O O . VAL A 1 266 ? -4.886 1.642 -15.942 1.00 88.94 266 VAL A O 1
ATOM 2252 N N . GLU A 1 267 ? -4.501 2.250 -13.821 1.00 87.12 267 GLU A N 1
ATOM 2253 C CA . GLU A 1 267 ? -5.614 1.484 -13.248 1.00 87.12 267 GLU A CA 1
ATOM 2254 C C . GLU A 1 267 ? -6.968 1.975 -13.760 1.00 87.12 267 GLU A C 1
ATOM 2256 O O . GLU A 1 267 ? -7.763 1.158 -14.213 1.00 87.12 267 GLU A O 1
ATOM 2261 N N . ASN A 1 268 ? -7.198 3.293 -13.775 1.00 88.06 268 ASN A N 1
ATOM 2262 C CA . ASN A 1 268 ? -8.441 3.873 -14.288 1.00 88.06 268 ASN A CA 1
ATOM 2263 C C . ASN A 1 268 ? -8.664 3.578 -15.776 1.00 88.06 268 ASN A C 1
ATOM 2265 O O . ASN A 1 268 ? -9.806 3.442 -16.196 1.00 88.06 268 ASN A O 1
ATOM 2269 N N . TRP A 1 269 ? -7.597 3.502 -16.575 1.00 87.88 269 TRP A N 1
ATOM 2270 C CA . TRP A 1 269 ? -7.687 3.198 -18.006 1.00 87.88 269 TRP A CA 1
ATOM 2271 C C . TRP A 1 269 ? -8.120 1.748 -18.291 1.00 87.88 269 TRP A C 1
ATOM 2273 O O . TRP A 1 269 ? -8.680 1.475 -19.350 1.00 87.88 269 TRP A O 1
ATOM 2283 N N . LEU A 1 270 ? -7.881 0.823 -17.357 1.00 81.19 270 LEU A N 1
ATOM 2284 C CA . LEU A 1 270 ? -8.241 -0.594 -17.489 1.00 81.19 270 LEU A CA 1
ATOM 2285 C C . LEU A 1 270 ? -9.687 -0.915 -17.063 1.00 81.19 270 LEU A C 1
ATOM 2287 O O . LEU A 1 270 ? -10.121 -2.055 -17.247 1.00 81.19 270 LEU A O 1
ATOM 2291 N N . THR A 1 271 ? -10.395 0.050 -16.469 1.00 75.44 271 THR A N 1
ATOM 2292 C CA . THR A 1 271 ? -11.795 -0.045 -16.002 1.00 75.44 271 THR A CA 1
ATOM 2293 C C . THR A 1 271 ? -12.759 0.616 -16.966 1.00 75.44 271 THR A C 1
ATOM 2295 O O . THR A 1 271 ? -13.834 0.017 -17.189 1.00 75.44 271 THR A O 1
#

Secondary structure (DSSP, 8-state):
--HHHHHHHHHHHHHHHHHHHIIIIIHHHHSHHHHHHHHHHTSPPP-SHHHHHHHHTTTTSSSHHHHHHHHHHHHHHHHHHHHHHHHHHHHHHHHHHHHHHHHHHPPPPHHHHHHHHHHHHHHHHHTTGGGT------TT---HHHHHHHHHHHHHHTTHHHHHHHH--HHHHHHHHHHHHHHHHHHHHTT----GGGS-SHHHHHHHHHHTT-PPPPPP-HHHHHHHHHHHHHHH--HHHHHHHHHHHSS-TTHHHHHHHHHHHHHHHT-

Sequence (271 aa):
MNIQEIILISLVSLSVSIIFWLLVMIIPGLFPREAARLLSYFKREPEDPFEIASILSYLGRDNWRRFLAIELLKERFSEKVKELESRKCEEWSREIETQKELLEKRKLTDDEILHIEAGRELKKRHGNLLKLVGSDRSKFQLNKYEEEFIRIRDEKKDRIHDLRANYDDFSFWALRNRNLLKYIQERIFSNRKFQLSKIKDSSKEWALINLWGLKAPERYQTSKLYENLLLYMELVGDEKTLMELAIALSSHEKSLNFLDKIVKKVENWLT

pLDDT: mean 76.21, std 13.07, range [45.91, 94.06]